Protein AF-A0AAW1L9U8-F1 (afdb_monomer_lite)

Sequence (194 aa):
MKAEEDRKIATLNRSEVCSLGVLDHSDDDSFEPQLTRPASTIGVVRTVKAEKRLKDQMREEGLLTDEDENHLSPAEERALRAEKRAAWRQARLKSLEQDAIQAQMVIKSMTDMVGGSDSNMTGVIEEKTELRPSSADFPKLAVRSQPGNTTVRESEKILGEKVTRKTEEYIDETTGEKRVRTVEYVEKLIEREV

Structure (mmCIF, N/CA/C/O backbone):
data_AF-A0AAW1L9U8-F1
#
_entry.id   AF-A0AAW1L9U8-F1
#
loop_
_atom_site.group_PDB
_atom_site.id
_atom_site.type_symbol
_atom_site.label_atom_id
_atom_site.label_alt_id
_atom_site.label_comp_id
_atom_site.label_asym_id
_atom_site.label_entity_id
_atom_site.label_seq_id
_atom_site.pdbx_PDB_ins_code
_atom_site.Cartn_x
_atom_site.Cartn_y
_atom_site.Cartn_z
_atom_site.occupancy
_atom_site.B_iso_or_equiv
_atom_site.auth_seq_id
_atom_site.auth_comp_id
_atom_site.auth_asym_id
_atom_site.auth_atom_id
_atom_site.pdbx_PDB_model_num
ATOM 1 N N . MET A 1 1 ? 23.093 -1.965 21.390 1.00 49.53 1 MET A N 1
ATOM 2 C CA . MET A 1 1 ? 23.511 -3.312 21.838 1.00 49.53 1 MET A CA 1
ATOM 3 C C . MET A 1 1 ? 22.956 -4.476 21.008 1.00 49.53 1 MET A C 1
ATOM 5 O O . MET A 1 1 ? 23.289 -5.599 21.327 1.00 49.53 1 MET A O 1
ATOM 9 N N . LYS A 1 2 ? 22.189 -4.269 19.920 1.00 56.41 2 LYS A N 1
ATOM 10 C CA . LYS A 1 2 ? 21.654 -5.381 19.098 1.00 56.41 2 LYS A CA 1
ATOM 11 C C . LYS A 1 2 ? 22.357 -5.575 17.740 1.00 56.41 2 LYS A C 1
ATOM 13 O O . LYS A 1 2 ? 21.905 -6.365 16.933 1.00 56.41 2 LYS A O 1
ATOM 18 N N . ALA A 1 3 ? 23.429 -4.823 17.478 1.00 53.12 3 ALA A N 1
ATOM 19 C CA . ALA 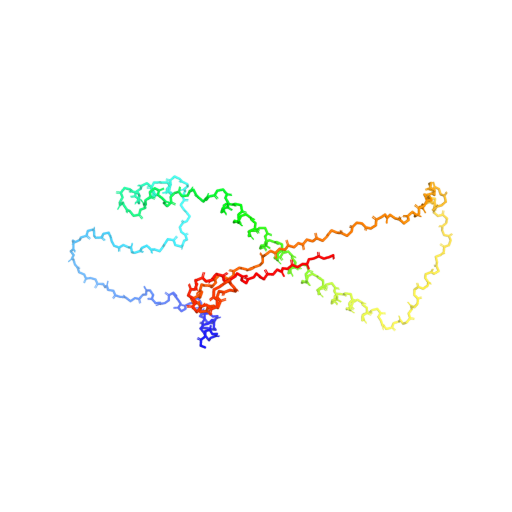A 1 3 ? 24.144 -4.816 16.193 1.00 53.12 3 ALA A CA 1
ATOM 20 C C . ALA A 1 3 ? 25.568 -5.404 16.279 1.00 53.12 3 ALA A C 1
ATOM 22 O O . ALA A 1 3 ? 26.300 -5.391 15.294 1.00 53.12 3 ALA A O 1
ATOM 23 N N . GLU A 1 4 ? 25.983 -5.890 17.453 1.00 46.47 4 GLU A N 1
ATOM 24 C CA . GLU A 1 4 ? 27.339 -6.419 17.667 1.00 46.47 4 GLU A CA 1
ATOM 25 C C . GLU A 1 4 ? 27.393 -7.957 17.653 1.00 46.47 4 GLU A C 1
ATOM 27 O O . GLU A 1 4 ? 28.440 -8.528 17.358 1.00 46.47 4 GLU A O 1
ATOM 32 N N . GLU A 1 5 ? 26.267 -8.644 17.866 1.00 50.22 5 GLU A N 1
ATOM 33 C CA . GLU A 1 5 ? 26.232 -10.115 17.922 1.00 50.22 5 GLU A CA 1
ATOM 34 C C . GLU A 1 5 ? 26.317 -10.783 16.536 1.00 50.22 5 GLU A C 1
ATOM 36 O O . GLU A 1 5 ? 26.890 -11.867 16.412 1.00 50.22 5 GLU A O 1
ATOM 41 N N . ASP A 1 6 ? 25.885 -10.106 15.467 1.00 52.38 6 ASP A N 1
ATOM 42 C CA . ASP A 1 6 ? 25.881 -10.681 14.111 1.00 52.38 6 ASP A CA 1
ATOM 43 C C . ASP A 1 6 ? 27.281 -10.782 13.478 1.00 52.38 6 ASP A C 1
ATOM 45 O O . ASP A 1 6 ? 27.479 -11.500 12.496 1.00 52.38 6 ASP A O 1
ATOM 49 N N . ARG A 1 7 ? 28.295 -10.107 14.040 1.00 56.50 7 ARG A N 1
ATOM 50 C CA . ARG A 1 7 ? 29.671 -10.161 13.508 1.00 56.50 7 ARG A CA 1
ATOM 51 C C . ARG A 1 7 ? 30.436 -11.412 13.942 1.00 56.50 7 ARG A C 1
ATOM 53 O O . ARG A 1 7 ? 31.461 -11.716 13.338 1.00 56.50 7 ARG A O 1
ATOM 60 N N . LYS A 1 8 ? 29.964 -12.148 14.957 1.00 52.72 8 LYS A N 1
ATOM 61 C CA . LYS A 1 8 ? 30.719 -13.274 15.540 1.00 52.72 8 LYS A CA 1
ATOM 62 C C . LYS A 1 8 ? 30.488 -14.615 14.834 1.00 52.72 8 LYS A C 1
ATOM 64 O O . LYS A 1 8 ? 31.279 -15.535 15.010 1.00 52.72 8 LYS A O 1
ATOM 69 N N . ILE A 1 9 ? 29.451 -14.723 14.000 1.00 48.62 9 ILE A N 1
ATOM 70 C CA . ILE A 1 9 ? 29.134 -15.959 13.259 1.00 48.62 9 ILE A CA 1
ATOM 71 C C . ILE A 1 9 ? 29.914 -16.042 11.933 1.00 48.62 9 ILE A C 1
ATOM 73 O O . ILE A 1 9 ? 30.089 -17.118 11.371 1.00 48.62 9 ILE A O 1
ATOM 77 N N . ALA A 1 10 ? 30.432 -14.916 11.435 1.00 52.03 10 ALA A N 1
ATOM 78 C CA . ALA A 1 10 ? 31.045 -14.841 10.110 1.00 52.03 10 ALA A CA 1
ATOM 79 C C . ALA A 1 10 ? 32.476 -15.415 10.022 1.00 52.03 10 ALA A C 1
ATOM 81 O O . ALA A 1 10 ? 33.009 -15.510 8.919 1.00 52.03 10 ALA A O 1
ATOM 82 N N . THR A 1 11 ? 33.115 -15.788 11.139 1.00 57.12 11 THR A N 1
ATOM 83 C CA . THR A 1 11 ? 34.544 -16.167 11.143 1.00 57.12 11 THR A CA 1
ATOM 84 C C . THR A 1 11 ? 34.870 -17.485 11.844 1.00 57.12 11 THR A C 1
ATOM 86 O O . THR A 1 11 ? 36.044 -17.757 12.078 1.00 57.12 11 THR A O 1
ATOM 89 N N . LEU A 1 12 ? 33.881 -18.319 12.180 1.00 49.03 12 LEU A N 1
ATOM 90 C CA . LEU A 1 12 ? 34.172 -19.674 12.655 1.00 49.03 12 LEU A CA 1
ATOM 91 C C . LEU A 1 12 ? 34.479 -20.577 11.458 1.00 49.03 12 LEU A C 1
ATOM 93 O O . LEU A 1 12 ? 33.601 -20.916 10.662 1.00 49.03 12 LEU A O 1
ATOM 97 N N . ASN A 1 13 ? 35.747 -20.969 11.333 1.00 61.34 13 ASN A N 1
ATOM 98 C CA . ASN A 1 13 ? 36.167 -21.955 10.351 1.00 61.34 13 ASN A CA 1
ATOM 99 C C . ASN A 1 13 ? 35.556 -23.317 10.709 1.00 61.34 13 ASN A C 1
ATOM 101 O O . ASN A 1 13 ? 35.614 -23.773 11.850 1.00 61.34 13 ASN A O 1
ATOM 105 N N . ARG A 1 14 ? 34.989 -23.993 9.703 1.00 54.88 14 ARG A N 1
ATOM 106 C CA . ARG A 1 14 ? 34.264 -25.279 9.796 1.00 54.88 14 ARG A CA 1
ATOM 107 C C . ARG A 1 14 ? 35.000 -26.388 10.572 1.00 54.88 14 ARG A C 1
ATOM 109 O O . ARG A 1 14 ? 34.362 -27.324 11.047 1.00 54.88 14 ARG A O 1
ATOM 116 N N . SER A 1 15 ? 36.321 -26.303 10.698 1.00 48.31 15 SER A N 1
ATOM 117 C CA . SER A 1 15 ? 37.139 -27.240 11.472 1.00 48.31 15 SER A CA 1
ATOM 118 C C . SER A 1 15 ? 36.977 -27.087 12.989 1.00 48.31 15 SER A C 1
ATOM 120 O O . SER A 1 15 ? 37.069 -28.083 13.697 1.00 48.31 15 SER A O 1
ATOM 122 N N . GLU A 1 16 ? 36.677 -25.890 13.499 1.00 56.22 16 GLU A N 1
ATOM 123 C CA . GLU A 1 16 ? 36.556 -25.650 14.946 1.00 56.22 16 GLU A CA 1
ATOM 124 C C . GLU A 1 16 ? 35.229 -26.180 15.508 1.00 56.22 16 GLU A C 1
ATOM 126 O O . GLU A 1 16 ? 35.192 -26.731 16.605 1.00 56.22 16 GLU A O 1
ATOM 131 N N . VAL A 1 17 ? 34.148 -26.130 14.719 1.00 55.75 17 VAL A N 1
ATOM 132 C CA . VAL A 1 17 ? 32.837 -26.680 15.116 1.00 55.75 17 VAL A CA 1
ATOM 133 C C . VAL A 1 17 ? 32.793 -28.213 15.126 1.00 55.75 17 VAL A C 1
ATOM 135 O O . VAL A 1 17 ? 31.914 -28.790 15.759 1.00 55.75 17 VAL A O 1
ATOM 138 N N . CYS A 1 18 ? 33.734 -28.886 14.455 1.00 49.44 18 CYS A N 1
ATOM 139 C CA . CYS A 1 18 ? 33.821 -30.351 14.469 1.00 49.44 18 CYS A CA 1
ATOM 140 C C . CYS A 1 18 ? 34.679 -30.890 15.624 1.00 49.44 18 CYS A C 1
ATOM 142 O O . CYS A 1 18 ? 34.463 -32.018 16.059 1.00 49.44 18 CYS A O 1
ATOM 144 N N . SER A 1 19 ? 35.625 -30.104 16.148 1.00 46.66 19 SER A N 1
ATOM 145 C CA . SER A 1 19 ? 36.552 -30.563 17.193 1.00 46.66 19 SER A CA 1
ATOM 146 C C . SER A 1 19 ? 35.983 -30.541 18.616 1.00 46.66 19 SER A C 1
ATOM 148 O O . SER A 1 19 ? 36.615 -31.090 19.511 1.00 46.66 19 SER A O 1
ATOM 150 N N . LEU A 1 20 ? 34.790 -29.977 18.846 1.00 50.25 20 LEU A N 1
ATOM 151 C CA . LEU A 1 20 ? 34.151 -29.967 20.174 1.00 50.25 20 LEU A CA 1
ATOM 152 C C . LEU A 1 20 ? 33.438 -31.294 20.526 1.00 50.25 20 LEU A C 1
ATOM 154 O O . LEU A 1 20 ? 32.944 -31.453 21.636 1.00 50.25 20 LEU A O 1
ATOM 158 N N . GLY A 1 21 ? 33.361 -32.245 19.587 1.00 49.75 21 GLY A N 1
ATOM 159 C CA . GLY A 1 21 ? 32.626 -33.506 19.752 1.00 49.75 21 GLY A CA 1
ATOM 160 C C . GLY A 1 21 ? 33.446 -34.702 20.245 1.00 49.75 21 GLY A C 1
ATOM 161 O O . GLY A 1 21 ? 32.909 -35.804 20.287 1.00 49.75 21 GLY A O 1
ATOM 162 N N . VAL A 1 22 ? 34.730 -34.528 20.574 1.00 51.91 22 VAL A N 1
ATOM 163 C CA . VAL A 1 22 ? 35.612 -35.637 20.977 1.00 51.91 22 VAL A CA 1
ATOM 164 C C . VAL A 1 22 ? 36.220 -35.335 22.342 1.00 51.91 22 VAL A C 1
ATOM 166 O O . VAL A 1 22 ? 37.337 -34.840 22.441 1.00 51.91 22 VAL A O 1
ATOM 169 N N . LEU A 1 23 ? 35.461 -35.626 23.397 1.00 43.47 23 LEU A N 1
ATOM 170 C CA . LEU A 1 23 ? 35.957 -35.728 24.769 1.00 43.47 23 LEU A CA 1
ATOM 171 C C . LEU A 1 23 ? 35.408 -37.023 25.383 1.00 43.47 23 LEU A C 1
ATOM 173 O O . LEU A 1 23 ? 34.268 -37.093 25.824 1.00 43.47 23 LEU A O 1
ATOM 177 N N . ASP A 1 24 ? 36.241 -38.052 25.244 1.00 45.53 24 ASP A N 1
ATOM 178 C CA . ASP A 1 24 ? 36.558 -39.133 26.182 1.00 45.53 24 ASP A CA 1
ATOM 179 C C . ASP A 1 24 ? 35.552 -39.480 27.301 1.00 45.53 24 ASP A C 1
ATOM 181 O O . ASP A 1 24 ? 35.443 -38.784 28.312 1.00 45.53 24 ASP A O 1
ATOM 185 N N . HIS A 1 25 ? 34.913 -40.647 27.168 1.00 39.84 25 HIS A N 1
ATOM 186 C CA . HIS A 1 25 ? 34.662 -41.519 28.316 1.00 39.84 25 HIS A CA 1
ATOM 187 C C . HIS A 1 25 ? 34.643 -42.978 27.852 1.00 39.84 25 HIS A C 1
ATOM 189 O O . HIS A 1 25 ? 33.699 -43.432 27.201 1.00 39.84 25 HIS A O 1
ATOM 195 N N . SER A 1 26 ? 35.740 -43.675 28.131 1.00 41.59 26 SER A N 1
ATOM 196 C CA . SER A 1 26 ? 35.901 -45.114 27.953 1.00 41.59 26 SER A CA 1
ATOM 197 C C . SER A 1 26 ? 35.714 -45.834 29.296 1.00 41.59 26 SER A C 1
ATOM 199 O O . SER A 1 26 ? 36.211 -45.369 30.317 1.00 41.59 26 SER A O 1
ATOM 201 N N . ASP A 1 27 ? 34.996 -46.961 29.215 1.00 39.28 27 ASP A N 1
ATOM 202 C CA . ASP A 1 27 ? 34.939 -48.116 30.128 1.00 39.28 27 ASP A CA 1
ATOM 203 C C . ASP A 1 27 ? 34.210 -47.984 31.487 1.00 39.28 27 ASP A C 1
ATOM 205 O O . ASP A 1 27 ? 34.726 -47.392 32.428 1.00 39.28 27 ASP A O 1
ATOM 209 N N . ASP A 1 28 ? 33.016 -48.595 31.606 1.00 35.25 28 ASP A N 1
ATOM 210 C CA . ASP A 1 28 ? 32.720 -49.760 32.484 1.00 35.25 28 ASP A CA 1
ATOM 211 C C . ASP A 1 28 ? 31.193 -50.052 32.559 1.00 35.25 28 ASP A C 1
ATOM 213 O O . ASP A 1 28 ? 30.354 -49.163 32.418 1.00 35.25 28 ASP A O 1
ATOM 217 N N . ASP A 1 29 ? 30.848 -51.329 32.714 1.00 39.84 29 ASP A N 1
ATOM 218 C CA . ASP A 1 29 ? 29.538 -52.002 32.657 1.00 39.84 29 ASP A CA 1
ATOM 219 C C . ASP A 1 29 ? 28.311 -51.333 33.338 1.00 39.84 29 ASP A C 1
ATOM 221 O O . ASP A 1 29 ? 28.355 -51.015 34.523 1.00 39.84 29 ASP A O 1
ATOM 225 N N . SER A 1 30 ? 27.145 -51.312 32.654 1.00 42.91 30 SER A N 1
ATOM 226 C CA . SER A 1 30 ? 25.808 -51.746 33.166 1.00 42.91 30 SER A CA 1
ATOM 227 C C . SER A 1 30 ? 24.585 -51.000 32.593 1.00 42.91 30 SER A C 1
ATOM 229 O O . SER A 1 30 ? 24.462 -49.788 32.692 1.00 42.91 30 SER A O 1
ATOM 231 N N . PHE A 1 31 ? 23.634 -51.794 32.082 1.00 40.69 31 PHE A N 1
ATOM 232 C CA . PHE A 1 31 ? 22.165 -51.641 32.115 1.00 40.69 31 PHE A CA 1
ATOM 233 C C . PHE A 1 31 ? 21.515 -50.239 32.074 1.00 40.69 31 PHE A C 1
ATOM 235 O O . PHE A 1 31 ? 21.292 -49.651 33.121 1.00 40.69 31 PHE A O 1
ATOM 242 N N . GLU A 1 32 ? 21.007 -49.821 30.903 1.00 35.81 32 GLU A N 1
ATOM 243 C CA . GLU A 1 32 ? 19.654 -49.236 30.717 1.00 35.81 32 GLU A CA 1
ATOM 244 C C . GLU A 1 32 ? 19.447 -48.810 29.247 1.00 35.81 32 GLU A C 1
ATOM 246 O O . GLU A 1 32 ? 20.246 -48.028 28.730 1.00 35.81 32 GLU A O 1
ATOM 251 N N . PRO A 1 33 ? 18.379 -49.221 28.532 1.00 39.56 33 PRO A N 1
ATOM 252 C CA . PRO A 1 33 ? 18.018 -48.569 27.280 1.00 39.56 33 PRO A CA 1
ATOM 253 C C . PRO A 1 33 ? 17.245 -47.280 27.605 1.00 39.56 33 PRO A C 1
ATOM 255 O O . PRO A 1 33 ? 16.037 -47.198 27.391 1.00 39.56 33 PRO A O 1
ATOM 258 N N . GLN A 1 34 ? 17.932 -46.274 28.155 1.00 36.44 34 GLN A N 1
ATOM 259 C CA . GLN A 1 34 ? 17.370 -44.936 28.334 1.00 36.44 34 GLN A CA 1
ATOM 260 C C . GLN A 1 34 ? 17.379 -44.203 26.994 1.00 36.44 34 GLN A C 1
ATOM 262 O O . GLN A 1 34 ? 18.405 -43.794 26.450 1.00 36.44 34 GLN A O 1
ATOM 267 N N . LEU A 1 35 ? 16.176 -44.080 26.447 1.00 42.22 35 LEU A N 1
ATOM 268 C CA . LEU A 1 35 ? 15.840 -43.355 25.238 1.00 42.22 35 LEU A CA 1
ATOM 269 C C . LEU A 1 35 ? 15.951 -41.842 25.502 1.00 42.22 35 LEU A C 1
ATOM 271 O O . LEU A 1 35 ? 14.951 -41.152 25.655 1.00 42.22 35 LEU A O 1
ATOM 275 N N . THR A 1 36 ? 17.166 -41.303 25.566 1.00 48.06 36 THR A N 1
ATOM 276 C CA . THR A 1 36 ? 17.392 -39.857 25.706 1.00 48.06 36 THR A CA 1
ATOM 277 C C . THR A 1 36 ? 18.311 -39.354 24.603 1.00 48.06 36 THR A C 1
ATOM 279 O O . THR A 1 36 ? 19.518 -39.196 24.756 1.00 48.06 36 THR A O 1
ATOM 282 N N . ARG A 1 37 ? 17.719 -39.041 23.446 1.00 41.19 37 ARG A N 1
ATOM 283 C CA . ARG A 1 37 ? 18.354 -38.135 22.484 1.00 41.19 37 ARG A CA 1
ATOM 284 C C . ARG A 1 37 ? 17.473 -36.899 22.315 1.00 41.19 37 ARG A C 1
ATOM 286 O O . ARG A 1 37 ? 16.373 -37.037 21.779 1.00 41.19 37 ARG A O 1
ATOM 293 N N . PRO A 1 38 ? 17.914 -35.706 22.756 1.00 42.84 38 PRO A N 1
ATOM 294 C CA . PRO A 1 38 ? 17.123 -34.498 22.604 1.00 42.84 38 PRO A CA 1
ATOM 295 C C . PRO A 1 38 ? 16.994 -34.149 21.121 1.00 42.84 38 PRO A C 1
ATOM 297 O O . PRO A 1 38 ? 17.952 -34.208 20.344 1.00 42.84 38 PRO A O 1
ATOM 300 N N . ALA A 1 39 ? 15.762 -33.827 20.747 1.00 50.28 39 ALA A N 1
ATOM 301 C CA . ALA A 1 39 ? 15.342 -33.445 19.418 1.00 50.28 39 ALA A CA 1
ATOM 302 C C . ALA A 1 39 ? 16.207 -32.307 18.853 1.00 50.28 39 ALA A C 1
ATOM 304 O O . ALA A 1 39 ? 16.150 -31.170 19.309 1.00 50.28 39 ALA A O 1
ATOM 305 N N . SER A 1 40 ? 16.956 -32.610 17.796 1.00 45.38 40 SER A N 1
ATOM 306 C CA . SER A 1 40 ? 17.350 -31.616 16.802 1.00 45.38 40 SER A CA 1
ATOM 307 C C . SER A 1 40 ? 16.811 -32.091 15.458 1.00 45.38 40 SER A C 1
ATOM 309 O O . SER A 1 40 ? 17.397 -32.918 14.763 1.00 45.38 40 SER A O 1
ATOM 311 N N . THR A 1 41 ? 15.592 -31.651 15.160 1.00 56.12 41 THR A N 1
ATOM 312 C CA . THR A 1 41 ? 14.791 -31.982 13.971 1.00 56.12 41 THR A CA 1
ATOM 313 C C . THR A 1 41 ? 15.149 -31.138 12.748 1.00 56.12 41 THR A C 1
ATOM 315 O O . THR A 1 41 ? 14.519 -31.274 11.701 1.00 56.12 41 THR A O 1
ATOM 318 N N . ILE A 1 42 ? 16.176 -30.296 12.831 1.00 47.69 42 ILE A N 1
ATOM 319 C CA . ILE A 1 42 ? 16.596 -29.430 11.729 1.00 47.69 42 ILE A CA 1
ATOM 320 C C . ILE A 1 42 ? 17.493 -30.251 10.790 1.00 47.69 42 ILE A C 1
ATOM 322 O O . ILE A 1 42 ? 18.709 -30.293 10.949 1.00 47.69 42 ILE A O 1
ATOM 326 N N . GLY A 1 43 ? 16.879 -30.954 9.829 1.00 54.84 43 GLY A N 1
ATOM 327 C CA . GLY A 1 43 ? 17.590 -31.529 8.674 1.00 54.84 43 GLY A CA 1
ATOM 328 C C . GLY A 1 43 ? 17.300 -32.988 8.304 1.00 54.84 43 GLY A C 1
ATOM 329 O O . GLY A 1 43 ? 17.860 -33.471 7.322 1.00 54.84 43 GLY A O 1
ATOM 330 N N . VAL A 1 44 ? 16.433 -33.713 9.021 1.00 67.38 44 VAL A N 1
ATOM 331 C CA . VAL A 1 44 ? 16.078 -35.093 8.632 1.00 67.38 44 VAL A CA 1
ATOM 332 C C . VAL A 1 44 ? 14.954 -35.064 7.596 1.00 67.38 44 VAL A C 1
ATOM 334 O O . VAL A 1 44 ? 13.792 -34.868 7.944 1.00 67.38 44 VAL A O 1
ATOM 337 N N . VAL A 1 45 ? 15.287 -35.304 6.325 1.00 58.75 45 VAL A N 1
ATOM 338 C CA . VAL A 1 45 ? 14.289 -35.528 5.268 1.00 58.75 45 VAL A CA 1
ATOM 339 C C . VAL A 1 45 ? 13.628 -36.885 5.510 1.00 58.75 45 VAL A C 1
ATOM 341 O O . VAL A 1 45 ? 14.184 -37.936 5.191 1.00 58.75 45 VAL A O 1
ATOM 344 N N . ARG A 1 46 ? 12.444 -36.875 6.128 1.00 78.31 46 ARG A N 1
ATOM 345 C CA . ARG A 1 46 ? 11.622 -38.072 6.330 1.00 78.31 46 ARG A CA 1
ATOM 346 C C . ARG A 1 46 ? 10.707 -38.278 5.128 1.00 78.31 46 ARG A C 1
ATOM 348 O O . ARG A 1 46 ? 10.262 -37.329 4.489 1.00 78.31 46 ARG A O 1
ATOM 355 N N . THR A 1 47 ? 10.411 -39.535 4.809 1.00 84.56 47 THR A N 1
ATOM 356 C CA . THR A 1 47 ? 9.372 -39.835 3.815 1.00 84.56 47 THR A CA 1
ATOM 357 C C . THR A 1 47 ? 8.018 -39.333 4.325 1.00 84.56 47 THR A C 1
ATOM 359 O O . THR A 1 47 ? 7.776 -39.335 5.531 1.00 84.56 47 THR A O 1
ATOM 362 N N . VAL A 1 48 ? 7.100 -38.973 3.421 1.00 81.75 48 VAL A N 1
ATOM 363 C CA . VAL A 1 48 ? 5.744 -38.489 3.769 1.00 81.75 48 VAL A CA 1
ATOM 364 C C . VAL A 1 48 ? 5.036 -39.404 4.782 1.00 81.75 48 VAL A C 1
ATOM 366 O O . VAL A 1 48 ? 4.358 -38.946 5.697 1.00 81.75 48 VAL A O 1
ATOM 369 N N . LYS A 1 49 ? 5.230 -40.724 4.670 1.00 88.56 49 LYS A N 1
ATOM 370 C CA . LYS A 1 49 ? 4.648 -41.709 5.595 1.00 88.56 49 LYS A CA 1
ATOM 371 C C . LYS A 1 49 ? 5.357 -41.751 6.952 1.00 88.56 49 LYS A C 1
ATOM 373 O O . LYS A 1 49 ? 4.702 -42.009 7.958 1.00 88.56 49 LYS A O 1
ATOM 378 N N . ALA A 1 50 ? 6.668 -41.517 6.983 1.00 84.56 50 ALA A N 1
ATOM 379 C CA . ALA A 1 50 ? 7.430 -41.417 8.223 1.00 84.56 50 ALA A CA 1
ATOM 380 C C . ALA A 1 50 ? 7.085 -40.133 8.990 1.00 84.56 50 ALA A C 1
ATOM 382 O O . ALA A 1 50 ? 6.943 -40.194 10.206 1.00 84.56 50 ALA A O 1
ATOM 383 N N . GLU A 1 51 ? 6.862 -39.011 8.298 1.00 82.75 51 GLU A N 1
ATOM 384 C CA . GLU A 1 51 ? 6.314 -37.808 8.938 1.00 82.75 51 GLU A CA 1
ATOM 385 C C . GLU A 1 51 ? 4.900 -38.030 9.464 1.00 82.75 51 GLU A C 1
ATOM 387 O O . GLU A 1 51 ? 4.622 -37.668 10.601 1.00 82.75 51 GLU A O 1
ATOM 392 N N . LYS A 1 52 ? 4.024 -38.688 8.689 1.00 81.44 52 LYS A N 1
ATOM 393 C CA . LYS A 1 52 ? 2.663 -38.994 9.150 1.00 81.44 52 LYS A CA 1
ATOM 394 C C . LYS A 1 52 ? 2.665 -39.817 10.442 1.00 81.44 52 LYS A C 1
ATOM 396 O O . LYS A 1 52 ? 1.983 -39.453 11.387 1.00 81.44 52 LYS A O 1
ATOM 401 N N . ARG A 1 53 ? 3.463 -40.890 10.497 1.00 85.69 53 ARG A N 1
ATOM 402 C CA . ARG A 1 53 ? 3.591 -41.738 11.697 1.00 85.69 53 ARG A CA 1
ATOM 403 C C . ARG A 1 53 ? 4.138 -40.973 12.897 1.00 85.69 53 ARG A C 1
ATOM 405 O O . ARG A 1 53 ? 3.627 -41.141 13.993 1.00 85.69 53 ARG A O 1
ATOM 412 N N . LEU A 1 54 ? 5.156 -40.141 12.677 1.00 82.31 54 LEU A N 1
ATOM 413 C CA . LEU A 1 54 ? 5.732 -39.312 13.732 1.00 82.31 54 LEU A CA 1
ATOM 414 C C . LEU A 1 54 ? 4.704 -38.308 14.271 1.00 82.31 54 LEU A C 1
ATOM 416 O O . LEU A 1 54 ? 4.626 -38.098 15.475 1.00 82.31 54 LEU A O 1
ATOM 420 N N . LYS A 1 55 ? 3.893 -37.719 13.387 1.00 77.44 55 LYS A N 1
ATOM 421 C CA . LYS A 1 55 ? 2.835 -36.783 13.773 1.00 77.44 55 LYS A CA 1
ATOM 422 C C . LYS A 1 55 ? 1.708 -37.467 14.544 1.00 77.44 55 LYS A C 1
ATOM 424 O O . LYS A 1 55 ? 1.254 -36.935 15.548 1.00 77.44 55 LYS A O 1
ATOM 429 N N . ASP A 1 56 ? 1.295 -38.653 14.100 1.00 79.94 56 ASP A N 1
ATOM 430 C CA . ASP A 1 56 ? 0.290 -39.456 14.800 1.00 79.94 56 ASP A CA 1
ATOM 431 C C . ASP A 1 56 ? 0.776 -39.852 16.206 1.00 79.94 56 ASP A C 1
ATOM 433 O O . ASP A 1 56 ? 0.012 -39.734 17.159 1.00 79.94 56 ASP A O 1
ATOM 437 N N . GLN A 1 57 ? 2.058 -40.204 16.351 1.00 82.38 57 GLN A N 1
ATOM 438 C CA . GLN A 1 57 ? 2.677 -40.478 17.649 1.00 82.38 57 GLN A CA 1
ATOM 439 C C . GLN A 1 57 ? 2.714 -39.239 18.560 1.00 82.38 57 GLN A C 1
ATOM 441 O O . GLN A 1 57 ? 2.341 -39.332 19.722 1.00 82.38 57 GLN A O 1
ATOM 446 N N . MET A 1 58 ? 3.090 -38.063 18.043 1.00 77.38 58 MET A N 1
ATOM 447 C CA . MET A 1 58 ? 3.054 -36.820 18.833 1.00 77.38 58 MET A CA 1
ATOM 448 C C . MET A 1 58 ? 1.634 -36.439 19.287 1.00 77.38 58 MET A C 1
ATOM 450 O O . MET A 1 58 ? 1.480 -35.856 20.359 1.00 77.38 58 MET A O 1
ATOM 454 N N . ARG A 1 59 ? 0.601 -36.771 18.495 1.00 78.62 59 ARG A N 1
ATOM 455 C CA . ARG A 1 59 ? -0.810 -36.576 18.875 1.00 78.62 59 ARG A CA 1
ATOM 456 C C . ARG A 1 59 ? -1.218 -37.529 20.002 1.00 78.62 59 ARG A C 1
ATOM 458 O O . ARG A 1 59 ? -1.872 -37.110 20.949 1.00 78.62 59 ARG A O 1
ATOM 465 N N . GLU A 1 60 ? -0.811 -38.795 19.921 1.00 78.06 60 GLU A N 1
ATOM 466 C CA . GLU A 1 60 ? -1.076 -39.807 20.955 1.00 78.06 60 GLU A CA 1
ATOM 467 C C . GLU A 1 60 ? -0.349 -39.497 22.276 1.00 78.06 60 GLU A C 1
ATOM 469 O O . GLU A 1 60 ? -0.910 -39.692 23.351 1.00 78.06 60 GLU A O 1
ATOM 474 N N . GLU A 1 61 ? 0.858 -38.928 22.202 1.00 80.62 61 GLU A N 1
ATOM 475 C CA . GLU A 1 61 ? 1.636 -38.456 23.358 1.00 80.62 61 GLU A CA 1
ATOM 476 C C . GLU A 1 61 ? 1.116 -37.125 23.947 1.00 80.62 61 GLU A C 1
ATOM 478 O O . GLU A 1 61 ? 1.661 -36.631 24.933 1.00 80.62 61 GLU A O 1
ATOM 483 N N . GLY A 1 62 ? 0.062 -36.532 23.368 1.00 69.62 62 GLY A N 1
ATOM 484 C CA . GLY A 1 62 ? -0.534 -35.274 23.835 1.00 69.62 62 GLY A CA 1
ATOM 485 C C . GLY A 1 62 ? 0.354 -34.040 23.635 1.00 69.62 62 GLY A C 1
ATOM 486 O O . GLY A 1 62 ? 0.097 -32.996 24.230 1.00 69.62 62 GLY A O 1
ATOM 487 N N . LEU A 1 63 ? 1.399 -34.153 22.808 1.00 71.56 63 LEU A N 1
ATOM 488 C CA . LEU A 1 63 ? 2.333 -33.074 22.465 1.00 71.56 63 LEU A CA 1
ATOM 489 C C . LEU A 1 63 ? 1.836 -32.185 21.311 1.00 71.56 63 LEU A C 1
ATOM 491 O O . LEU A 1 63 ? 2.440 -31.148 21.045 1.00 71.56 63 LEU A O 1
ATOM 495 N N . LEU A 1 64 ? 0.765 -32.594 20.626 1.00 62.75 64 LEU A N 1
ATOM 496 C CA . LEU A 1 64 ? 0.061 -31.836 19.590 1.00 62.75 64 LEU A CA 1
ATOM 497 C C . LEU A 1 64 ? -1.444 -31.940 19.835 1.00 62.75 64 LEU A C 1
ATOM 499 O O . LEU A 1 64 ? -1.963 -33.051 19.980 1.00 62.75 64 LEU A O 1
ATOM 503 N N . THR A 1 65 ? -2.147 -30.810 19.858 1.00 58.09 65 THR A N 1
ATOM 504 C CA . THR A 1 65 ? -3.615 -30.790 19.902 1.00 58.09 65 THR A CA 1
ATOM 505 C C . THR A 1 65 ? -4.178 -30.655 18.488 1.00 58.09 65 THR A C 1
ATOM 507 O O . THR A 1 65 ? -3.523 -30.143 17.583 1.00 58.09 65 THR A O 1
ATOM 510 N N . ASP A 1 66 ? -5.417 -31.105 18.266 1.00 55.66 66 ASP A N 1
ATOM 511 C CA . ASP A 1 66 ? -6.087 -30.960 16.962 1.00 55.66 66 ASP A CA 1
ATOM 512 C C . ASP A 1 66 ? -6.285 -29.480 16.550 1.00 55.66 66 ASP A C 1
ATOM 514 O O . ASP A 1 66 ? -6.547 -29.196 15.383 1.00 55.66 66 ASP A O 1
ATOM 518 N N . GLU A 1 67 ? -6.093 -28.526 17.471 1.00 54.47 67 GLU A N 1
ATOM 519 C CA . GLU A 1 67 ? -6.070 -27.084 17.176 1.00 54.47 67 GLU A CA 1
ATOM 520 C C . GLU A 1 67 ? -4.788 -26.635 16.452 1.00 54.47 67 GLU A C 1
ATOM 522 O O . GLU A 1 67 ? -4.808 -25.646 15.717 1.00 54.47 67 GLU A O 1
ATOM 527 N N . ASP A 1 68 ? -3.694 -27.394 16.579 1.00 53.94 68 ASP A N 1
ATOM 528 C CA . ASP A 1 68 ? -2.439 -27.153 15.860 1.00 53.94 68 ASP A CA 1
ATOM 529 C C . ASP A 1 68 ? -2.515 -27.631 14.392 1.00 53.94 68 ASP A C 1
ATOM 531 O O . ASP A 1 68 ? -1.705 -27.233 13.548 1.00 53.94 68 ASP A O 1
ATOM 535 N N . GLU A 1 69 ? -3.522 -28.448 14.039 1.00 54.28 69 GLU A N 1
ATOM 536 C CA . GLU A 1 69 ? -3.864 -28.817 12.658 1.00 54.28 69 GLU A CA 1
ATOM 537 C C . GLU A 1 69 ? -4.788 -27.783 11.998 1.00 54.28 69 GLU A C 1
ATOM 539 O O . GLU A 1 69 ? -5.839 -28.080 11.441 1.00 54.28 69 GLU A O 1
ATOM 544 N N . ASN A 1 70 ? -4.293 -26.553 11.918 1.00 62.84 70 ASN A N 1
ATOM 545 C CA . ASN A 1 70 ? -4.352 -25.814 10.665 1.00 62.84 70 ASN A CA 1
ATOM 546 C C . ASN A 1 70 ? -5.755 -25.661 10.040 1.00 62.84 70 ASN A C 1
ATOM 548 O O . ASN A 1 70 ? -6.038 -26.139 8.935 1.00 62.84 70 ASN A O 1
ATOM 552 N N . HIS A 1 71 ? -6.581 -24.834 10.663 1.00 56.50 71 HIS A N 1
ATOM 553 C CA . HIS A 1 71 ? -7.488 -23.980 9.908 1.00 56.50 71 HIS A CA 1
ATOM 554 C C . HIS A 1 71 ? -7.025 -22.540 10.083 1.00 56.50 71 HIS A C 1
ATOM 556 O O . HIS A 1 71 ? -7.685 -21.750 10.753 1.00 56.50 71 HIS A O 1
ATOM 562 N N . LEU A 1 72 ? -5.885 -22.190 9.461 1.00 60.22 72 LEU A N 1
ATOM 563 C CA . LEU A 1 72 ? -5.635 -20.787 9.126 1.00 60.22 72 LEU A CA 1
ATOM 564 C C . LEU A 1 72 ? -6.936 -20.278 8.525 1.00 60.22 72 LEU A C 1
ATOM 566 O O . LEU A 1 72 ? -7.442 -20.866 7.560 1.00 60.22 72 LEU A O 1
ATOM 570 N N . SER A 1 73 ? -7.518 -19.255 9.143 1.00 76.31 73 SER A N 1
ATOM 571 C CA . SER A 1 73 ? -8.808 -18.771 8.678 1.00 76.31 73 SER A CA 1
ATOM 572 C C . SER A 1 73 ? -8.692 -18.430 7.183 1.00 76.31 73 SER A C 1
ATOM 574 O O . SER A 1 73 ? -7.611 -18.051 6.715 1.00 76.31 73 SER A O 1
ATOM 576 N N . PRO A 1 74 ? -9.774 -18.502 6.391 1.00 80.44 74 PRO A N 1
ATOM 577 C CA . PRO A 1 74 ? -9.715 -18.117 4.979 1.00 80.44 74 PRO A CA 1
ATOM 578 C C . PRO A 1 74 ? -9.122 -16.712 4.743 1.00 80.44 74 PRO A C 1
ATOM 580 O O . PRO A 1 74 ? -8.589 -16.418 3.670 1.00 80.44 74 PRO A O 1
ATOM 583 N N . ALA 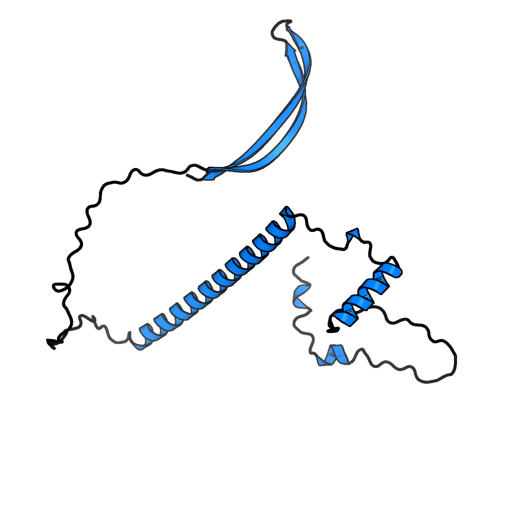A 1 75 ? -9.202 -15.831 5.746 1.00 80.88 75 ALA A N 1
ATOM 584 C CA . ALA A 1 75 ? -8.559 -14.521 5.744 1.00 80.88 75 ALA A CA 1
ATOM 585 C C . ALA A 1 75 ? -7.032 -14.611 5.897 1.00 80.88 75 ALA A C 1
ATOM 587 O O . ALA A 1 75 ? -6.296 -13.940 5.175 1.00 80.88 75 ALA A O 1
ATOM 588 N N . GLU A 1 76 ? -6.557 -15.467 6.788 1.00 83.19 76 GLU A N 1
ATOM 589 C CA . GLU A 1 76 ? -5.146 -15.655 7.106 1.00 83.19 76 GLU A CA 1
ATOM 590 C C . GLU A 1 76 ? -4.399 -16.388 5.987 1.00 83.19 76 GLU A C 1
ATOM 592 O O . GLU A 1 76 ? -3.314 -15.977 5.581 1.00 83.19 76 GLU A O 1
ATOM 597 N N . GLU A 1 77 ? -5.025 -17.384 5.357 1.00 87.44 77 GLU A N 1
ATOM 598 C CA . GLU A 1 77 ? -4.453 -18.048 4.180 1.00 87.44 77 GLU A CA 1
ATOM 599 C C . GLU A 1 77 ? -4.313 -17.075 2.989 1.00 87.44 77 GLU A C 1
ATOM 601 O O . GLU A 1 77 ? -3.347 -17.122 2.211 1.00 87.44 77 GLU A O 1
ATOM 606 N N . ARG A 1 78 ? -5.268 -16.144 2.851 1.00 89.25 78 ARG A N 1
ATOM 607 C CA . ARG A 1 78 ? -5.197 -15.055 1.868 1.00 89.25 78 ARG A CA 1
ATOM 608 C C . ARG A 1 78 ? -4.089 -14.065 2.224 1.00 89.25 78 ARG A C 1
ATOM 610 O O . ARG A 1 78 ? -3.359 -13.661 1.315 1.00 89.25 78 ARG A O 1
ATOM 617 N N . ALA A 1 79 ? -3.948 -13.704 3.499 1.00 92.19 79 ALA A N 1
ATOM 618 C CA . ALA A 1 79 ? -2.895 -12.817 3.987 1.00 92.19 79 ALA A CA 1
ATOM 619 C C . ALA A 1 79 ? -1.504 -13.411 3.722 1.00 92.19 79 ALA A C 1
ATOM 621 O O . ALA A 1 79 ? -0.666 -12.761 3.103 1.00 92.19 79 ALA A O 1
ATOM 622 N N . LEU A 1 80 ? -1.301 -14.689 4.037 1.00 88.62 80 LEU A N 1
ATOM 623 C CA . LEU A 1 80 ? -0.026 -15.384 3.861 1.00 88.62 80 LEU A CA 1
ATOM 624 C C . LEU A 1 80 ? 0.353 -15.518 2.374 1.00 88.62 80 LEU A C 1
ATOM 626 O O . LEU A 1 80 ? 1.500 -15.300 1.976 1.00 88.62 80 LEU A O 1
ATOM 630 N N . ARG A 1 81 ? -0.615 -15.798 1.488 1.00 92.69 81 ARG A N 1
ATOM 631 C CA . ARG A 1 81 ? -0.364 -15.736 0.034 1.00 92.69 81 ARG A CA 1
ATOM 632 C C . ARG A 1 81 ? -0.057 -14.318 -0.441 1.00 92.69 81 ARG A C 1
ATOM 634 O O . ARG A 1 81 ? 0.761 -14.158 -1.348 1.00 92.69 81 ARG A O 1
ATOM 641 N N . ALA A 1 82 ? -0.717 -13.301 0.111 1.00 95.81 82 ALA A N 1
ATOM 642 C CA . ALA A 1 82 ? -0.432 -11.910 -0.224 1.00 95.81 82 ALA A CA 1
ATOM 643 C C . ALA A 1 82 ? 0.993 -11.522 0.195 1.00 95.81 82 ALA A C 1
ATOM 645 O O . ALA A 1 82 ? 1.709 -10.939 -0.619 1.00 95.81 82 ALA A O 1
ATOM 646 N N . GLU A 1 83 ? 1.431 -11.936 1.382 1.00 92.69 83 GLU A N 1
ATOM 647 C CA . GLU A 1 83 ? 2.788 -11.737 1.890 1.00 92.69 83 GLU A CA 1
ATOM 648 C C . GLU A 1 83 ? 3.832 -12.435 1.012 1.00 92.69 83 GLU A C 1
ATOM 650 O O . GLU A 1 83 ? 4.756 -11.786 0.529 1.00 92.69 83 GLU A O 1
ATOM 655 N N . LYS A 1 84 ? 3.644 -13.720 0.681 1.00 98.06 84 LYS A N 1
ATOM 656 C CA . LYS A 1 84 ? 4.541 -14.443 -0.243 1.00 98.06 84 LYS A CA 1
ATOM 657 C C . LYS A 1 84 ? 4.665 -13.740 -1.596 1.00 98.06 84 LYS A C 1
ATOM 659 O O . LYS A 1 84 ? 5.761 -13.617 -2.140 1.00 98.06 84 LYS A O 1
ATOM 664 N N . ARG A 1 85 ? 3.552 -13.237 -2.147 1.00 97.56 85 ARG A N 1
ATOM 665 C CA . ARG A 1 85 ? 3.581 -12.444 -3.388 1.00 97.56 85 ARG A CA 1
ATOM 666 C C . ARG A 1 85 ? 4.291 -11.107 -3.195 1.00 97.56 85 ARG A C 1
ATOM 668 O O . ARG A 1 85 ? 4.989 -10.677 -4.107 1.00 97.56 85 ARG A O 1
ATOM 675 N N . ALA A 1 86 ? 4.107 -10.436 -2.061 1.00 97.19 86 ALA A N 1
ATOM 676 C CA . ALA A 1 86 ? 4.810 -9.197 -1.750 1.00 97.19 86 ALA A CA 1
ATOM 677 C C . ALA A 1 86 ? 6.323 -9.439 -1.667 1.00 97.19 86 ALA A C 1
ATOM 679 O O . ALA A 1 86 ? 7.073 -8.757 -2.359 1.00 97.19 86 ALA A O 1
ATOM 680 N N . ALA A 1 87 ? 6.755 -10.471 -0.941 1.00 97.06 87 ALA A N 1
ATOM 681 C CA . ALA A 1 87 ? 8.150 -10.890 -0.864 1.00 97.06 87 ALA A CA 1
ATOM 682 C C . ALA A 1 87 ? 8.731 -11.204 -2.252 1.00 97.06 87 ALA A C 1
ATOM 684 O O . ALA A 1 87 ? 9.815 -10.731 -2.588 1.00 97.06 87 ALA A O 1
ATOM 685 N N . TRP A 1 88 ? 7.989 -11.916 -3.106 1.00 98.06 88 TRP A N 1
ATOM 686 C CA . TRP A 1 88 ? 8.436 -12.195 -4.473 1.00 98.06 88 TRP A CA 1
ATOM 687 C C . TRP A 1 88 ? 8.567 -10.920 -5.319 1.00 98.06 88 TRP A C 1
ATOM 689 O O . TRP A 1 88 ? 9.570 -10.740 -6.009 1.00 98.06 88 TRP A O 1
ATOM 699 N N . ARG A 1 89 ? 7.602 -9.993 -5.241 1.00 98.44 89 ARG A N 1
ATOM 700 C CA . ARG A 1 89 ? 7.699 -8.694 -5.932 1.00 98.44 89 ARG A CA 1
ATOM 701 C C . ARG A 1 89 ? 8.907 -7.890 -5.457 1.00 98.44 89 ARG A C 1
ATOM 703 O O . ARG A 1 89 ? 9.626 -7.350 -6.289 1.00 98.44 89 ARG A O 1
ATOM 710 N N . GLN A 1 90 ? 9.146 -7.852 -4.149 1.00 98.12 90 GLN A N 1
ATOM 711 C CA . GLN A 1 90 ? 10.293 -7.169 -3.549 1.00 98.12 90 GLN A CA 1
ATOM 712 C C . GLN A 1 90 ? 11.621 -7.781 -4.018 1.00 98.12 90 GLN A C 1
ATOM 714 O O . GLN A 1 90 ? 12.508 -7.058 -4.460 1.00 98.12 90 GLN A O 1
ATOM 719 N N . ALA A 1 91 ? 11.750 -9.110 -3.996 1.00 96.94 91 ALA A N 1
ATOM 720 C CA . ALA A 1 91 ? 12.943 -9.800 -4.487 1.00 96.94 91 ALA A CA 1
ATOM 721 C C . ALA A 1 91 ? 13.178 -9.559 -5.988 1.00 96.94 91 ALA A C 1
ATOM 723 O O . ALA A 1 91 ? 14.305 -9.299 -6.404 1.00 96.94 91 ALA A O 1
ATOM 724 N N . ARG A 1 92 ? 12.112 -9.576 -6.798 1.00 98.31 92 ARG A N 1
ATOM 725 C CA . ARG A 1 92 ? 12.192 -9.273 -8.232 1.00 98.31 92 ARG A CA 1
ATOM 726 C C . ARG A 1 92 ? 12.664 -7.842 -8.485 1.00 98.31 92 ARG A C 1
ATOM 728 O O . ARG A 1 92 ? 13.514 -7.647 -9.343 1.00 98.31 92 ARG A O 1
ATOM 735 N N . LEU A 1 93 ? 12.129 -6.861 -7.755 1.00 97.88 93 LEU A N 1
ATOM 736 C CA . LEU A 1 93 ? 12.558 -5.465 -7.874 1.00 97.88 93 LEU A CA 1
ATOM 737 C C . LEU A 1 93 ? 14.041 -5.301 -7.535 1.00 97.88 93 LEU A C 1
ATOM 739 O O . LEU A 1 93 ? 14.760 -4.673 -8.302 1.00 97.88 93 LEU A O 1
ATOM 743 N N . LYS A 1 94 ? 14.511 -5.938 -6.458 1.00 97.75 94 LYS A N 1
ATOM 744 C CA . LYS A 1 94 ? 15.934 -5.928 -6.087 1.00 97.75 94 LYS A CA 1
ATOM 745 C C . LYS A 1 94 ? 16.830 -6.542 -7.168 1.00 97.75 94 LYS A C 1
ATOM 747 O O . LYS A 1 94 ? 17.884 -5.993 -7.460 1.00 97.75 94 LYS A O 1
ATOM 752 N N . SER A 1 95 ? 16.410 -7.651 -7.785 1.00 98.00 95 SER A N 1
ATOM 753 C CA . SER A 1 95 ? 17.143 -8.254 -8.911 1.00 98.00 95 SER A CA 1
ATOM 754 C C . SER A 1 95 ? 17.195 -7.315 -10.117 1.00 98.00 95 SER A C 1
ATOM 756 O O . SER A 1 95 ? 18.254 -7.141 -10.704 1.00 98.00 95 SER A O 1
ATOM 758 N N . LEU A 1 96 ? 16.074 -6.670 -10.460 1.00 97.94 96 LEU A N 1
ATOM 759 C CA . LEU A 1 96 ? 16.027 -5.710 -11.566 1.00 97.94 96 LEU A CA 1
ATOM 760 C C . LEU A 1 96 ? 16.917 -4.487 -11.312 1.00 97.94 96 LEU A C 1
ATOM 762 O O . LEU A 1 96 ? 17.541 -3.988 -12.242 1.00 97.94 96 LEU A O 1
ATOM 766 N N . GLU A 1 97 ? 16.991 -4.009 -10.070 1.00 97.25 97 GLU A N 1
ATOM 767 C CA . GLU A 1 97 ? 17.892 -2.920 -9.681 1.00 97.25 97 GLU A CA 1
ATOM 768 C C . GLU A 1 97 ? 19.363 -3.318 -9.869 1.00 97.25 97 GLU A C 1
ATOM 770 O O . GLU A 1 97 ? 20.143 -2.556 -10.439 1.00 97.25 97 GLU A O 1
ATOM 775 N N . GLN A 1 98 ? 19.733 -4.539 -9.471 1.00 98.00 98 GLN A N 1
ATOM 776 C CA . GLN A 1 98 ? 21.078 -5.073 -9.700 1.00 98.00 98 GLN A CA 1
ATOM 777 C C . GLN A 1 98 ? 21.399 -5.199 -11.193 1.00 98.00 98 GLN A C 1
ATOM 779 O O . GLN A 1 98 ? 22.472 -4.766 -11.619 1.00 98.00 98 GLN A O 1
ATOM 784 N N . ASP A 1 99 ? 20.471 -5.732 -11.987 1.00 97.75 99 ASP A N 1
ATOM 785 C CA . ASP A 1 99 ? 20.637 -5.869 -13.436 1.00 97.75 99 ASP A CA 1
ATOM 786 C C . ASP A 1 99 ? 20.795 -4.498 -14.108 1.00 97.75 99 ASP A C 1
ATOM 788 O O . ASP A 1 99 ? 21.644 -4.325 -14.982 1.00 97.75 99 ASP A O 1
ATOM 792 N N . ALA A 1 100 ? 20.030 -3.493 -13.669 1.00 97.25 100 ALA A N 1
ATOM 793 C CA . ALA A 1 100 ? 20.137 -2.127 -14.172 1.00 97.25 100 ALA A CA 1
ATOM 794 C C . ALA A 1 100 ? 21.511 -1.510 -13.872 1.00 97.25 100 ALA A C 1
ATOM 796 O O . ALA A 1 100 ? 22.113 -0.897 -14.755 1.00 97.25 100 ALA A O 1
ATOM 797 N N . ILE A 1 101 ? 22.034 -1.703 -12.657 1.00 97.25 101 ILE A N 1
ATOM 798 C CA . ILE A 1 101 ? 23.371 -1.229 -12.273 1.00 97.25 101 ILE A CA 1
ATOM 799 C C . ILE A 1 101 ? 24.446 -1.915 -13.124 1.00 97.25 101 ILE A C 1
ATOM 801 O O . ILE A 1 101 ? 25.317 -1.242 -13.676 1.00 97.25 101 ILE A O 1
ATOM 805 N N . GLN A 1 102 ? 24.373 -3.239 -13.284 1.00 97.25 102 GLN A N 1
ATOM 806 C CA . GLN A 1 102 ? 25.320 -3.972 -14.127 1.00 97.25 102 GLN A CA 1
ATOM 807 C C . GLN A 1 102 ? 25.258 -3.505 -15.586 1.00 97.25 102 GLN A C 1
ATOM 809 O O . GLN A 1 102 ? 26.297 -3.248 -16.193 1.00 97.25 102 GLN A O 1
ATOM 814 N N . ALA A 1 103 ? 24.057 -3.319 -16.138 1.00 96.12 103 ALA A N 1
ATOM 815 C CA . ALA A 1 103 ? 23.879 -2.814 -17.494 1.00 96.12 103 ALA A CA 1
ATOM 816 C C . ALA A 1 103 ? 24.480 -1.411 -17.664 1.00 96.12 103 ALA A C 1
ATOM 818 O O . ALA A 1 103 ? 25.173 -1.163 -18.648 1.00 96.12 103 ALA A O 1
ATOM 819 N N . GLN A 1 104 ? 24.291 -0.511 -16.692 1.00 96.44 104 GLN A N 1
ATOM 820 C CA . GLN A 1 104 ? 24.916 0.815 -16.714 1.00 96.44 104 GLN A CA 1
ATOM 821 C C . GLN A 1 104 ? 26.443 0.732 -16.725 1.00 96.44 104 GLN A C 1
ATOM 823 O O . GLN A 1 104 ? 27.082 1.463 -17.480 1.00 96.44 104 GLN A O 1
ATOM 828 N N . MET A 1 105 ? 27.035 -0.162 -15.930 1.00 96.25 105 MET A N 1
ATOM 829 C CA . MET A 1 105 ? 28.486 -0.366 -15.924 1.00 96.25 105 MET A CA 1
ATOM 830 C C . MET A 1 105 ? 28.999 -0.867 -17.275 1.00 96.25 105 MET A C 1
ATOM 832 O O . MET A 1 105 ? 30.007 -0.362 -17.764 1.00 96.25 105 MET A O 1
ATOM 836 N N . VAL A 1 106 ? 28.300 -1.821 -17.893 1.00 95.38 106 VAL A N 1
ATOM 837 C CA . VAL A 1 106 ? 28.658 -2.345 -19.218 1.00 95.38 106 VAL A CA 1
ATOM 838 C C . VAL A 1 106 ? 28.537 -1.258 -20.279 1.00 95.38 106 VAL A C 1
ATOM 840 O O . VAL A 1 106 ? 29.475 -1.064 -21.043 1.00 95.38 106 VAL A O 1
ATOM 843 N N . ILE A 1 107 ? 27.432 -0.507 -20.295 1.00 91.50 107 ILE A N 1
ATOM 844 C CA . ILE A 1 107 ? 27.237 0.616 -21.223 1.00 91.50 107 ILE A CA 1
ATOM 845 C C . ILE A 1 107 ? 28.348 1.644 -21.037 1.00 91.50 107 ILE A C 1
ATOM 847 O O . ILE A 1 107 ? 28.961 2.051 -22.013 1.00 91.50 107 ILE A O 1
ATOM 851 N N . LYS A 1 108 ? 28.649 2.035 -19.796 1.00 92.38 108 LYS A N 1
ATOM 852 C CA . LYS A 1 108 ? 29.726 2.982 -19.506 1.00 92.38 108 LYS A CA 1
ATOM 853 C C . LYS A 1 108 ? 31.078 2.454 -19.982 1.00 92.38 108 LYS A C 1
ATOM 855 O O . LYS A 1 108 ? 31.798 3.184 -20.641 1.00 92.38 108 LYS A O 1
ATOM 860 N N . SER A 1 109 ? 31.392 1.187 -19.720 1.00 91.12 109 SER A N 1
ATOM 861 C CA . SER A 1 109 ? 32.627 0.561 -20.198 1.00 91.12 109 SER A CA 1
ATOM 862 C C . SER A 1 109 ? 32.698 0.511 -21.726 1.00 91.12 109 SER A C 1
ATOM 864 O O . SER A 1 109 ? 33.750 0.797 -22.288 1.00 91.12 109 SER A O 1
ATOM 866 N N . MET A 1 110 ? 31.595 0.187 -22.406 1.00 87.56 110 MET A N 1
ATOM 867 C CA . MET A 1 110 ? 31.517 0.209 -23.868 1.00 87.56 110 MET A CA 1
ATOM 868 C C . MET A 1 110 ? 31.701 1.627 -24.411 1.00 87.56 110 MET A C 1
ATOM 870 O O . MET A 1 110 ? 32.450 1.812 -25.365 1.00 87.56 110 MET A O 1
ATOM 874 N N . THR A 1 111 ? 31.080 2.622 -23.778 1.00 86.62 111 THR A N 1
ATOM 875 C CA . THR A 1 111 ? 31.232 4.039 -24.120 1.00 86.62 111 THR A CA 1
ATOM 876 C C . THR A 1 111 ? 32.650 4.533 -23.867 1.00 86.62 111 THR A C 1
ATOM 878 O O . THR A 1 111 ? 33.172 5.233 -24.716 1.00 86.62 111 THR A O 1
ATOM 881 N N . ASP A 1 112 ? 33.312 4.149 -22.775 1.00 83.81 112 ASP A N 1
ATOM 882 C CA . ASP A 1 112 ? 34.696 4.553 -22.485 1.00 83.81 112 ASP A CA 1
ATOM 883 C C . ASP A 1 112 ? 35.689 3.905 -23.474 1.00 83.81 112 ASP A C 1
ATOM 885 O O . ASP A 1 112 ? 36.662 4.536 -23.880 1.00 83.81 112 ASP A O 1
ATOM 889 N N . MET A 1 113 ? 35.428 2.668 -23.923 1.00 75.12 113 MET A N 1
ATOM 890 C CA . MET A 1 113 ? 36.229 2.000 -24.963 1.00 75.12 113 MET A CA 1
ATOM 891 C C . MET A 1 113 ? 35.976 2.554 -26.377 1.00 75.12 113 MET A C 1
ATOM 893 O O . MET A 1 113 ? 36.877 2.521 -27.212 1.00 75.12 113 MET A O 1
ATOM 897 N N . VAL A 1 114 ? 34.768 3.055 -26.657 1.00 70.56 114 VAL A N 1
ATOM 898 C CA . VAL A 1 114 ? 34.388 3.690 -27.937 1.00 70.56 114 VAL A CA 1
ATOM 899 C C . VAL A 1 114 ? 34.677 5.203 -27.946 1.00 70.56 114 VAL A C 1
ATOM 901 O O . VAL A 1 114 ? 34.877 5.799 -29.002 1.00 70.56 114 VAL A O 1
ATOM 904 N N . GLY A 1 115 ? 34.767 5.829 -26.774 1.00 55.53 115 GLY A N 1
ATOM 905 C CA . GLY A 1 115 ? 34.765 7.275 -26.533 1.00 55.53 115 GLY A CA 1
ATOM 906 C C . GLY A 1 115 ? 36.119 7.972 -26.630 1.00 55.53 115 GLY A C 1
ATOM 907 O O . GLY A 1 115 ? 36.294 9.047 -26.065 1.00 55.53 115 GLY A O 1
ATOM 908 N N . GLY A 1 116 ? 37.070 7.386 -27.360 1.00 54.53 116 GLY A N 1
ATOM 909 C CA . GLY A 1 116 ? 38.221 8.106 -27.914 1.00 54.53 116 GLY A CA 1
ATOM 910 C C . GLY A 1 116 ? 37.962 8.688 -29.311 1.00 54.53 116 GLY A C 1
ATOM 911 O O . GLY A 1 116 ? 38.843 9.328 -29.876 1.00 54.53 116 GLY A O 1
ATOM 912 N N . SER A 1 117 ? 36.781 8.464 -29.894 1.00 51.31 117 SER A N 1
ATOM 913 C CA . SER A 1 117 ? 36.401 9.041 -31.181 1.00 51.31 117 SER A CA 1
ATOM 914 C C . SER A 1 117 ? 35.062 9.750 -31.044 1.00 51.31 117 SER A C 1
ATOM 916 O O . SER A 1 117 ? 34.008 9.115 -31.030 1.00 51.31 117 SER A O 1
ATOM 918 N N . ASP A 1 118 ? 35.120 11.082 -30.975 1.00 58.81 118 ASP A N 1
ATOM 919 C CA . ASP A 1 118 ? 34.010 11.949 -31.354 1.00 58.81 118 ASP A CA 1
ATOM 920 C C . ASP A 1 118 ? 33.558 11.555 -32.760 1.00 58.81 118 ASP A C 1
ATOM 922 O O . ASP A 1 118 ? 34.107 11.974 -33.777 1.00 58.81 118 ASP A O 1
ATOM 926 N N . SER A 1 119 ? 32.554 10.698 -32.827 1.00 47.81 119 SER A N 1
ATOM 927 C CA . SER A 1 119 ? 31.853 10.395 -34.057 1.00 47.81 119 SER A CA 1
ATOM 928 C C . SER A 1 119 ? 30.378 10.377 -33.723 1.00 47.81 119 SER A C 1
ATOM 930 O O . SER A 1 119 ? 29.765 9.372 -33.379 1.00 47.81 119 SER A O 1
ATOM 932 N N . ASN A 1 120 ? 29.820 11.583 -33.800 1.00 47.12 120 ASN A N 1
ATOM 933 C CA . ASN A 1 120 ? 28.613 11.852 -34.560 1.00 47.12 120 ASN A CA 1
ATOM 934 C C . ASN A 1 120 ? 28.272 10.678 -35.502 1.00 47.12 120 ASN A C 1
ATOM 936 O O . ASN A 1 120 ? 28.663 10.675 -36.667 1.00 47.12 120 ASN A O 1
ATOM 940 N N . MET A 1 121 ? 27.542 9.681 -35.001 1.00 45.12 121 MET A N 1
ATOM 941 C CA . MET A 1 121 ? 26.899 8.653 -35.816 1.00 45.12 121 MET A CA 1
ATOM 942 C C . MET A 1 121 ? 25.676 9.288 -36.493 1.00 45.12 121 MET A C 1
ATOM 944 O O . MET A 1 121 ? 24.536 8.875 -36.305 1.00 45.12 121 MET A O 1
ATOM 948 N N . THR A 1 122 ? 25.923 10.320 -37.304 1.00 40.56 122 THR A N 1
ATOM 949 C CA . THR A 1 122 ? 25.107 10.604 -38.482 1.00 40.56 122 THR A CA 1
ATOM 950 C C . THR A 1 122 ? 25.472 9.528 -39.489 1.00 40.56 122 THR A C 1
ATOM 952 O O . THR A 1 122 ? 26.359 9.683 -40.323 1.00 40.56 122 THR A O 1
ATOM 955 N N . GLY A 1 123 ? 24.823 8.374 -39.337 1.00 42.56 123 GLY A N 1
ATOM 956 C CA . GLY A 1 123 ? 24.907 7.292 -40.301 1.00 42.56 123 GLY A CA 1
ATOM 957 C C . GLY A 1 123 ? 24.458 7.805 -41.664 1.00 42.56 123 GLY A C 1
ATOM 958 O O . GLY A 1 123 ? 23.266 7.988 -41.903 1.00 42.56 123 GLY A O 1
ATOM 959 N N . VAL A 1 124 ? 25.426 8.038 -42.547 1.00 43.28 124 VAL A N 1
ATOM 960 C CA . VAL A 1 124 ? 25.222 8.046 -43.992 1.00 43.28 124 VAL A CA 1
ATOM 961 C C . VAL A 1 124 ? 24.789 6.628 -44.347 1.00 43.28 124 VAL A C 1
ATOM 963 O O . VAL A 1 124 ? 25.603 5.709 -44.384 1.00 43.28 124 VAL A O 1
ATOM 966 N N . ILE A 1 125 ? 23.484 6.430 -44.510 1.00 50.38 125 ILE A N 1
ATOM 967 C CA . ILE A 1 125 ? 22.935 5.180 -45.022 1.00 50.38 125 ILE A CA 1
ATOM 968 C C . ILE A 1 125 ? 23.032 5.273 -46.541 1.00 50.38 125 ILE A C 1
ATOM 970 O O . ILE A 1 125 ? 22.252 5.970 -47.187 1.00 50.38 125 ILE A O 1
ATOM 974 N N . GLU A 1 126 ? 24.050 4.600 -47.074 1.00 47.12 126 GLU A N 1
ATOM 975 C CA . GLU A 1 126 ? 24.168 4.247 -48.483 1.00 47.12 126 GLU A CA 1
ATOM 976 C C . GLU A 1 126 ? 22.859 3.629 -48.981 1.00 47.12 126 GLU A C 1
ATOM 978 O O . GLU A 1 126 ? 22.261 2.755 -48.347 1.00 47.12 126 GLU A O 1
ATOM 983 N N . GLU A 1 127 ? 22.429 4.120 -50.136 1.00 50.38 127 GLU A N 1
ATOM 984 C CA . GLU A 1 127 ? 21.190 3.804 -50.829 1.00 50.38 127 GLU A CA 1
ATOM 985 C C . GLU A 1 127 ? 21.226 2.368 -51.377 1.00 50.38 127 GLU A C 1
ATOM 987 O O . GLU A 1 127 ? 21.334 2.116 -52.573 1.00 50.38 127 GLU A O 1
ATOM 992 N N . LYS A 1 128 ? 21.142 1.381 -50.488 1.00 49.59 128 LYS A N 1
ATOM 993 C CA . LYS A 1 128 ? 20.760 0.028 -50.867 1.00 49.59 128 LYS A CA 1
ATOM 994 C C . LYS A 1 128 ? 19.242 -0.014 -50.815 1.00 49.59 128 LYS A C 1
ATOM 996 O O . LYS A 1 128 ? 18.649 -0.072 -49.739 1.00 49.59 128 LYS A O 1
ATOM 1001 N N . THR A 1 129 ? 18.620 0.065 -51.987 1.00 54.25 129 THR A N 1
ATOM 1002 C CA . THR A 1 129 ? 17.182 -0.123 -52.207 1.00 54.25 129 THR A CA 1
ATOM 1003 C C . THR A 1 129 ? 16.787 -1.560 -51.862 1.00 54.25 129 THR A C 1
ATOM 1005 O O . THR A 1 129 ? 16.503 -2.400 -52.711 1.00 54.25 129 THR A O 1
ATOM 1008 N N . GLU A 1 130 ? 16.817 -1.885 -50.573 1.00 55.25 130 GLU A N 1
ATOM 1009 C CA . GLU A 1 130 ? 16.252 -3.120 -50.071 1.00 55.25 130 GLU A CA 1
ATOM 1010 C C . GLU A 1 130 ? 14.737 -3.033 -50.237 1.00 55.25 130 GLU A C 1
ATOM 1012 O O . GLU A 1 130 ? 14.110 -2.055 -49.830 1.00 55.25 130 GLU A O 1
ATOM 1017 N N . LEU A 1 131 ? 14.179 -4.074 -50.861 1.00 59.53 131 LEU A N 1
ATOM 1018 C CA . LEU A 1 131 ? 12.761 -4.373 -51.098 1.00 59.53 131 LEU A CA 1
ATOM 1019 C C . LEU A 1 131 ? 11.987 -4.560 -49.779 1.00 59.53 131 LEU A C 1
ATOM 1021 O O . LEU A 1 131 ? 11.257 -5.532 -49.585 1.00 59.53 131 LEU A O 1
ATOM 1025 N N . ARG A 1 132 ? 12.215 -3.674 -48.817 1.00 63.09 132 ARG A N 1
ATOM 1026 C CA . ARG A 1 132 ? 11.608 -3.678 -47.502 1.00 63.09 132 ARG A CA 1
ATOM 1027 C C . ARG A 1 132 ? 10.439 -2.702 -47.568 1.00 63.09 132 ARG A C 1
ATOM 1029 O O . ARG A 1 132 ? 10.661 -1.561 -47.979 1.00 63.09 132 ARG A O 1
ATOM 1036 N N . PRO A 1 133 ? 9.215 -3.120 -47.198 1.00 72.56 133 PRO A N 1
ATOM 1037 C CA . PRO A 1 133 ? 8.066 -2.231 -47.249 1.00 72.56 133 PRO A CA 1
ATOM 1038 C C . PRO A 1 133 ? 8.383 -0.988 -46.421 1.00 72.56 133 PRO A C 1
ATOM 1040 O O . PRO A 1 133 ? 8.667 -1.059 -45.221 1.00 72.56 133 PRO A O 1
ATOM 1043 N N . SER A 1 134 ? 8.421 0.143 -47.118 1.00 72.81 134 SER A N 1
ATOM 1044 C CA . SER A 1 134 ? 8.625 1.460 -46.531 1.00 72.81 134 SER A CA 1
ATOM 1045 C C . SER A 1 134 ? 7.427 1.793 -45.642 1.00 72.81 134 SER A C 1
ATOM 1047 O O . SER A 1 134 ? 6.346 1.228 -45.792 1.00 72.81 134 SER A O 1
ATOM 1049 N N . SER A 1 135 ? 7.564 2.762 -44.741 1.00 69.06 135 SER A N 1
ATOM 1050 C CA . SER A 1 135 ? 6.437 3.290 -43.959 1.00 69.06 135 SER A CA 1
ATOM 1051 C C . SER A 1 135 ? 5.271 3.813 -44.824 1.00 69.06 135 SER A C 1
ATOM 1053 O O . SER A 1 135 ? 4.191 4.077 -44.297 1.00 69.06 135 SER A O 1
ATOM 1055 N N . ALA A 1 136 ? 5.467 3.946 -46.143 1.00 73.06 136 ALA A N 1
ATOM 1056 C CA . ALA A 1 136 ? 4.429 4.222 -47.134 1.00 73.06 136 ALA A CA 1
ATOM 1057 C C . ALA A 1 136 ? 3.554 3.007 -47.523 1.00 73.06 136 ALA A C 1
ATOM 1059 O O . ALA A 1 136 ? 2.435 3.225 -47.977 1.00 73.06 136 ALA A O 1
ATOM 1060 N N . ASP A 1 137 ? 4.028 1.770 -47.327 1.00 83.06 137 ASP A N 1
ATOM 1061 C CA . ASP A 1 137 ? 3.311 0.520 -47.658 1.00 83.06 137 ASP A CA 1
ATOM 1062 C C . ASP A 1 137 ? 2.347 0.061 -46.555 1.00 83.06 137 ASP A C 1
ATOM 1064 O O . ASP A 1 137 ? 1.536 -0.845 -46.748 1.00 83.06 137 ASP A O 1
ATOM 1068 N N . PHE A 1 138 ? 2.422 0.682 -45.378 1.00 78.88 138 PHE A N 1
ATOM 1069 C CA . PHE A 1 138 ? 1.539 0.368 -44.265 1.00 78.88 138 PHE A CA 1
ATOM 1070 C C . PHE A 1 138 ? 0.378 1.364 -44.206 1.00 78.88 138 PHE A C 1
ATOM 1072 O O . PHE A 1 138 ? 0.577 2.567 -44.407 1.00 78.88 138 PHE A O 1
ATOM 1079 N N . PRO A 1 139 ? -0.847 0.901 -43.897 1.00 83.25 139 PRO A N 1
ATOM 1080 C CA . PRO A 1 139 ? -1.989 1.785 -43.733 1.00 83.25 139 PRO A CA 1
ATOM 1081 C C . PRO A 1 139 ? -1.688 2.834 -42.656 1.00 83.25 139 PRO A C 1
ATOM 1083 O O . PRO A 1 139 ? -1.398 2.512 -41.502 1.00 83.25 139 PRO A O 1
ATOM 1086 N N . LYS A 1 140 ? -1.754 4.110 -43.044 1.00 77.69 140 LYS A N 1
ATOM 1087 C CA . LYS A 1 140 ? -1.503 5.236 -42.142 1.00 77.69 140 LYS A CA 1
ATOM 1088 C C . LYS A 1 140 ? -2.681 5.389 -41.182 1.00 77.69 140 LYS A C 1
ATOM 1090 O O . LYS A 1 140 ? -3.747 5.870 -41.559 1.00 77.69 140 LYS A O 1
ATOM 1095 N N . LEU A 1 141 ? -2.481 4.979 -39.933 1.00 77.81 141 LEU A N 1
ATOM 1096 C CA . LEU A 1 141 ? -3.422 5.221 -38.843 1.00 77.81 141 LEU A CA 1
ATOM 1097 C C . LEU A 1 141 ? -3.412 6.710 -38.482 1.00 77.81 141 LEU A C 1
ATOM 1099 O O . LEU A 1 141 ? -2.427 7.232 -37.964 1.00 77.81 141 LEU A O 1
ATOM 1103 N N . ALA A 1 142 ? -4.518 7.400 -38.749 1.00 79.25 142 ALA A N 1
ATOM 1104 C CA . ALA A 1 142 ? -4.734 8.755 -38.262 1.00 79.25 142 ALA A CA 1
ATOM 1105 C C . ALA A 1 142 ? -5.274 8.694 -36.826 1.00 79.25 142 ALA A C 1
ATOM 1107 O O . ALA A 1 142 ? -6.421 8.308 -36.596 1.00 79.25 142 ALA A O 1
ATOM 1108 N N . VAL A 1 143 ? -4.448 9.070 -35.848 1.00 78.81 143 VAL A N 1
ATOM 1109 C CA . VAL A 1 143 ? -4.863 9.164 -34.443 1.00 78.81 143 VAL A CA 1
ATOM 1110 C C . VAL A 1 143 ? -5.595 10.489 -34.241 1.00 78.81 143 VAL A C 1
ATOM 1112 O O . VAL A 1 143 ? -4.989 11.557 -34.244 1.00 78.81 143 VAL A O 1
ATOM 1115 N N . ARG A 1 144 ? -6.917 10.429 -34.069 1.00 77.06 144 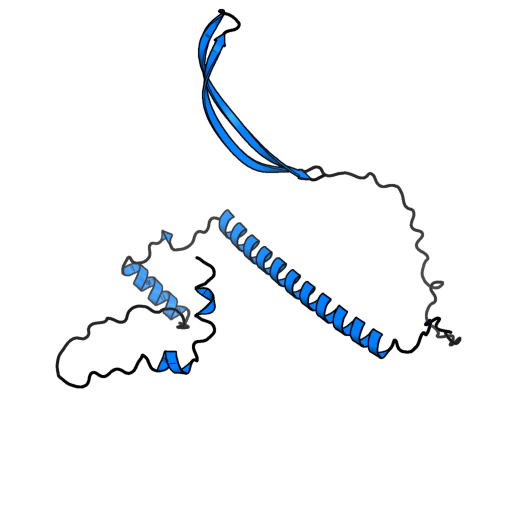ARG A N 1
ATOM 1116 C CA . ARG A 1 144 ? -7.718 11.564 -33.596 1.00 77.06 144 ARG A CA 1
ATOM 1117 C C . ARG A 1 144 ? -7.713 11.549 -32.070 1.00 77.06 144 ARG A C 1
ATOM 1119 O O . ARG A 1 144 ? -8.366 10.700 -31.470 1.00 77.06 144 ARG A O 1
ATOM 1126 N N . SER A 1 145 ? -6.995 12.477 -31.442 1.00 76.19 145 SER A N 1
ATOM 1127 C CA . SER A 1 145 ? -7.125 12.711 -30.005 1.00 76.19 145 SER A CA 1
ATOM 1128 C C . SER A 1 145 ? -8.401 13.514 -29.741 1.00 76.19 145 SER A C 1
ATOM 1130 O O . SER A 1 145 ? -8.588 14.619 -30.242 1.00 76.19 145 SER A O 1
ATOM 1132 N N . GLN A 1 146 ? -9.312 12.929 -28.972 1.00 79.25 146 GLN A N 1
ATOM 1133 C CA . GLN A 1 146 ? -10.368 13.663 -28.281 1.00 79.25 146 GLN A CA 1
ATOM 1134 C C . GLN A 1 146 ? -9.894 13.811 -26.829 1.00 79.25 146 GLN A C 1
ATOM 1136 O O . GLN A 1 146 ? -9.389 12.821 -26.289 1.00 79.25 146 GLN A O 1
ATOM 1141 N N . PRO A 1 147 ? -9.999 14.991 -26.190 1.00 73.75 147 PRO A N 1
ATOM 1142 C CA . PRO A 1 147 ? -9.727 15.113 -24.764 1.00 73.75 147 PRO A CA 1
ATOM 1143 C C . PRO A 1 147 ? -10.743 14.242 -24.017 1.00 73.75 147 PRO A C 1
ATOM 1145 O O . PRO A 1 147 ? -11.913 14.591 -23.879 1.00 73.75 147 PRO A O 1
ATOM 1148 N N . GLY A 1 148 ? -10.308 13.044 -23.630 1.00 69.88 148 GLY A N 1
ATOM 1149 C CA . GLY A 1 148 ? -11.107 12.122 -22.840 1.00 69.88 148 GLY A CA 1
ATOM 1150 C C . GLY A 1 148 ? -11.390 12.735 -21.476 1.00 69.88 148 GLY A C 1
ATOM 1151 O O . GLY A 1 148 ? -10.532 13.404 -20.902 1.00 69.88 148 GLY A O 1
ATOM 1152 N N . ASN A 1 149 ? -12.597 12.511 -20.963 1.00 72.88 149 ASN A N 1
ATOM 1153 C CA . ASN A 1 149 ? -12.984 12.992 -19.645 1.00 72.88 149 ASN A CA 1
ATOM 1154 C C . ASN A 1 149 ? -12.069 12.337 -18.593 1.00 72.88 149 ASN A C 1
ATOM 1156 O O . ASN A 1 149 ? -12.084 11.115 -18.435 1.00 72.88 149 ASN A O 1
ATOM 1160 N N . THR A 1 150 ? -11.232 13.124 -17.915 1.00 68.88 150 THR A N 1
ATOM 1161 C CA . THR A 1 150 ? -10.322 12.621 -16.881 1.00 68.88 150 THR A CA 1
ATOM 1162 C C . THR A 1 150 ? -11.129 12.327 -15.625 1.00 68.88 150 THR A C 1
ATOM 1164 O O . THR A 1 150 ? -11.443 13.231 -14.854 1.00 68.88 150 THR A O 1
ATOM 1167 N N . THR A 1 151 ? -11.512 11.069 -15.414 1.00 73.50 151 THR A N 1
ATOM 1168 C CA . THR A 1 151 ? -12.128 10.658 -14.149 1.00 73.50 151 THR A CA 1
ATOM 1169 C C . THR A 1 151 ? -11.027 10.425 -13.123 1.00 73.50 151 THR A C 1
ATOM 1171 O O . THR A 1 151 ? -10.339 9.404 -13.174 1.00 73.50 151 THR A O 1
ATOM 1174 N N . VAL A 1 152 ? -10.859 11.381 -12.216 1.00 76.19 152 VAL A N 1
ATOM 1175 C CA . VAL A 1 152 ? -10.002 11.249 -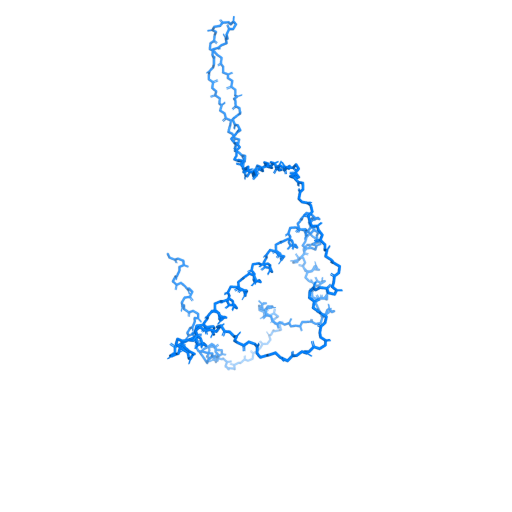11.035 1.00 76.19 152 VAL A CA 1
ATOM 1176 C C . VAL A 1 152 ? -10.722 10.328 -10.051 1.00 76.19 152 VAL A C 1
ATOM 1178 O O . VAL A 1 152 ? -11.893 10.549 -9.736 1.00 76.19 152 VAL A O 1
ATOM 1181 N N . ARG A 1 153 ? -10.070 9.237 -9.639 1.00 80.44 153 ARG A N 1
ATOM 1182 C CA . ARG A 1 153 ? -10.627 8.309 -8.649 1.00 80.44 153 ARG A CA 1
ATOM 1183 C C . ARG A 1 153 ? -10.027 8.645 -7.300 1.00 80.44 153 ARG A C 1
ATOM 1185 O O . ARG A 1 153 ? -8.967 8.141 -6.960 1.00 80.44 153 ARG A O 1
ATOM 1192 N N . GLU A 1 154 ? -10.748 9.453 -6.540 1.00 87.88 154 GLU A N 1
ATOM 1193 C CA . GLU A 1 154 ? -10.381 9.723 -5.158 1.00 87.88 154 GLU A CA 1
ATOM 1194 C C . GLU A 1 154 ? -10.644 8.476 -4.303 1.00 87.88 154 GLU A C 1
ATOM 1196 O O . GLU A 1 154 ? -11.739 7.902 -4.348 1.00 87.88 154 GLU A O 1
ATOM 1201 N N . SER A 1 155 ? -9.645 8.039 -3.536 1.00 88.31 155 SER A N 1
ATOM 1202 C CA . SER A 1 155 ? -9.808 6.953 -2.568 1.00 88.31 155 SER A CA 1
ATOM 1203 C C . SER A 1 155 ? -9.304 7.363 -1.188 1.00 88.31 155 SER A C 1
ATOM 1205 O O . SER A 1 155 ? -8.253 7.987 -1.054 1.00 88.31 155 SER A O 1
ATOM 1207 N N . GLU A 1 156 ? -10.080 7.035 -0.155 1.00 93.19 156 GLU A N 1
ATOM 1208 C CA . GLU A 1 156 ? -9.732 7.269 1.245 1.00 93.19 156 GLU A CA 1
ATOM 1209 C C . GLU A 1 156 ? -9.549 5.929 1.958 1.00 93.19 156 GLU A C 1
ATOM 1211 O O . GLU A 1 156 ? -10.370 5.015 1.832 1.00 93.19 156 GLU A O 1
ATOM 1216 N N . LYS A 1 157 ? -8.477 5.810 2.739 1.00 93.19 157 LYS A N 1
ATOM 1217 C CA . LYS A 1 157 ? -8.143 4.616 3.512 1.00 93.19 157 LYS A CA 1
ATOM 1218 C C . LYS A 1 157 ? -7.874 4.994 4.961 1.00 93.19 157 LYS A C 1
ATOM 1220 O O . LYS A 1 157 ? -6.981 5.783 5.253 1.00 93.19 157 LYS A O 1
ATOM 1225 N N . ILE A 1 158 ? -8.617 4.395 5.887 1.00 93.75 158 ILE A N 1
ATOM 1226 C CA . ILE A 1 158 ? -8.372 4.565 7.323 1.00 93.75 158 ILE A CA 1
ATOM 1227 C C . ILE A 1 158 ? -7.125 3.752 7.693 1.00 93.75 158 ILE A C 1
ATOM 1229 O O . ILE A 1 158 ? -7.108 2.529 7.569 1.00 93.75 158 ILE A O 1
ATOM 1233 N N . LEU A 1 159 ? -6.073 4.439 8.126 1.00 92.69 159 LEU A N 1
ATOM 1234 C CA . LEU A 1 159 ? -4.805 3.861 8.571 1.00 92.69 159 LEU A CA 1
ATOM 1235 C C . LEU A 1 159 ? -4.768 3.609 10.081 1.00 92.69 159 LEU A C 1
ATOM 1237 O O . LEU A 1 159 ? -4.030 2.739 10.537 1.00 92.69 159 LEU A O 1
ATOM 1241 N N . GLY A 1 160 ? -5.550 4.354 10.860 1.00 92.38 160 GLY A N 1
ATOM 1242 C CA . GLY A 1 160 ? -5.622 4.168 12.304 1.00 92.38 160 GLY A CA 1
ATOM 1243 C C . GLY A 1 160 ? -6.850 4.826 12.910 1.00 92.38 160 GLY A C 1
ATOM 1244 O O . GLY A 1 160 ? -7.308 5.857 12.428 1.00 92.38 160 GLY A O 1
ATOM 1245 N N . GLU A 1 161 ? -7.369 4.228 13.976 1.00 95.81 161 GLU A N 1
ATOM 1246 C CA . GLU A 1 161 ? -8.460 4.769 14.780 1.00 95.81 161 GLU A CA 1
ATOM 1247 C C . GLU A 1 161 ? -8.069 4.662 16.254 1.00 95.81 161 GLU A C 1
ATOM 1249 O O . GLU A 1 161 ? -7.740 3.580 16.742 1.00 95.81 161 GLU A O 1
ATOM 1254 N N . LYS A 1 162 ? -8.069 5.788 16.965 1.00 96.50 162 LYS A N 1
ATOM 1255 C CA . LYS A 1 162 ? -7.772 5.851 18.393 1.00 96.50 162 LYS A CA 1
ATOM 1256 C C . LYS A 1 162 ? -8.982 6.394 19.134 1.00 96.50 162 LYS A C 1
ATOM 1258 O O . LYS A 1 162 ? -9.362 7.548 18.966 1.00 96.50 162 LYS A O 1
ATOM 1263 N N . VAL A 1 163 ? -9.553 5.550 19.986 1.00 97.19 163 VAL A N 1
ATOM 1264 C CA . VAL A 1 163 ? -10.727 5.865 20.800 1.00 97.19 163 VAL A CA 1
ATOM 1265 C C . VAL A 1 163 ? -10.278 6.242 22.210 1.00 97.19 163 VAL A C 1
ATOM 1267 O O . VAL A 1 163 ? -9.574 5.477 22.869 1.00 97.19 163 VAL A O 1
ATOM 1270 N N . THR A 1 164 ? -10.680 7.415 22.698 1.00 96.69 164 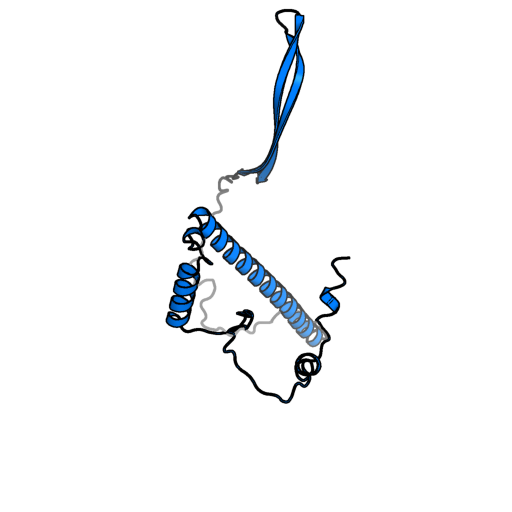THR A N 1
ATOM 1271 C CA . THR A 1 164 ? -10.415 7.854 24.074 1.00 96.69 164 THR A CA 1
ATOM 1272 C C . THR A 1 164 ? -11.706 8.278 24.757 1.00 96.69 164 THR A C 1
ATOM 1274 O O . THR A 1 164 ? -12.441 9.116 24.250 1.00 96.69 164 THR A O 1
ATOM 1277 N N . ARG A 1 165 ? -11.994 7.707 25.929 1.00 97.06 165 ARG A N 1
ATOM 1278 C CA . ARG A 1 165 ? -13.145 8.101 26.748 1.00 97.06 165 ARG A CA 1
ATOM 1279 C C . ARG A 1 165 ? -12.692 9.068 27.829 1.00 97.06 165 ARG A C 1
ATOM 1281 O O . ARG A 1 165 ? -11.738 8.773 28.546 1.00 97.06 165 ARG A O 1
ATOM 1288 N N . LYS A 1 166 ? -13.369 10.206 27.958 1.00 94.94 166 LYS A N 1
ATOM 1289 C CA . LYS A 1 166 ? -13.141 11.171 29.038 1.00 94.94 166 LYS A CA 1
ATOM 1290 C C . LYS A 1 166 ? -14.455 11.531 29.702 1.00 94.94 166 LYS A C 1
ATOM 1292 O O . LYS A 1 166 ? -15.465 11.719 29.034 1.00 94.94 166 LYS A O 1
ATOM 1297 N N . THR A 1 167 ? -14.419 11.646 31.019 1.00 96.88 167 THR A N 1
ATOM 1298 C CA . THR A 1 167 ? -15.526 12.187 31.799 1.00 96.88 167 THR A CA 1
ATOM 1299 C C . THR A 1 167 ? -15.256 13.668 32.013 1.00 96.88 167 THR A C 1
ATOM 1301 O O . THR A 1 167 ? -14.246 14.022 32.618 1.00 96.88 167 THR A O 1
ATOM 1304 N N . GLU A 1 168 ? -16.116 14.521 31.468 1.00 93.31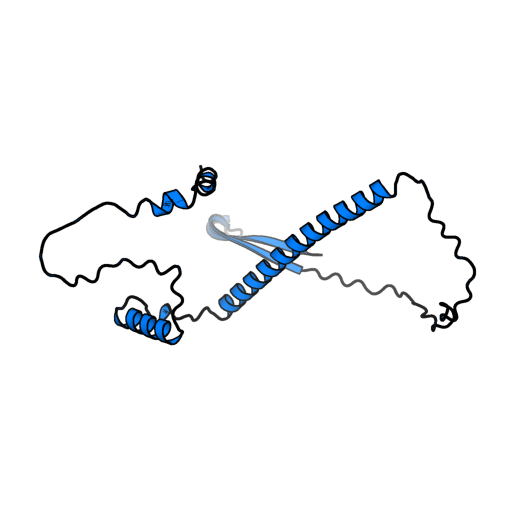 168 GLU A N 1
ATOM 1305 C CA . GLU A 1 168 ? -15.986 15.975 31.521 1.00 93.31 168 GLU A CA 1
ATOM 1306 C C . GLU A 1 168 ? -17.243 16.621 32.106 1.00 93.31 168 GLU A C 1
ATOM 1308 O O . GLU A 1 168 ? -18.361 16.112 31.970 1.00 93.31 168 GLU A O 1
ATOM 1313 N N . GLU A 1 169 ? -17.046 17.754 32.774 1.00 94.50 169 GLU A N 1
ATOM 1314 C CA . GLU A 1 169 ? -18.136 18.611 33.226 1.00 94.50 169 GLU A CA 1
ATOM 1315 C C . GLU A 1 169 ? -18.571 19.527 32.077 1.00 94.50 169 GLU A C 1
ATOM 1317 O O . GLU A 1 169 ? -17.738 20.154 31.424 1.00 94.50 169 GLU A O 1
ATOM 1322 N N . TYR A 1 170 ? -19.877 19.621 31.839 1.00 93.19 170 TYR A N 1
ATOM 1323 C CA . TYR A 1 170 ? -20.485 20.536 30.878 1.00 93.19 170 TYR A CA 1
ATOM 1324 C C . TYR A 1 170 ? -21.602 21.333 31.552 1.00 93.19 170 TYR A C 1
ATOM 1326 O O . TYR A 1 170 ? -22.191 20.893 32.539 1.00 93.19 170 TYR A O 1
ATOM 1334 N N . ILE A 1 171 ? -21.883 22.521 31.028 1.00 94.88 171 ILE A N 1
ATOM 1335 C CA . ILE A 1 171 ? -23.028 23.325 31.457 1.00 94.88 171 ILE A CA 1
ATOM 1336 C C . ILE A 1 171 ? -24.188 22.955 30.540 1.00 94.88 171 ILE A C 1
ATOM 1338 O O . ILE A 1 171 ? -24.055 23.032 29.319 1.00 94.88 171 ILE A O 1
ATOM 1342 N N . ASP A 1 172 ? -25.299 22.517 31.117 1.00 90.44 172 ASP A N 1
ATOM 1343 C CA . ASP A 1 172 ? -26.512 22.223 30.359 1.00 90.44 172 ASP A CA 1
ATOM 1344 C C . ASP A 1 172 ? -27.148 23.543 29.892 1.00 90.44 172 ASP A C 1
ATOM 1346 O O . ASP A 1 172 ? -27.520 24.380 30.711 1.00 90.44 172 ASP A O 1
ATOM 1350 N N . GLU A 1 173 ? -27.252 23.760 28.578 1.00 89.38 173 GLU A N 1
ATOM 1351 C CA . GLU A 1 173 ? -27.722 25.025 27.988 1.00 89.38 173 GLU A CA 1
ATOM 1352 C C . GLU A 1 173 ? -29.177 25.354 28.355 1.00 89.38 173 GLU A C 1
ATOM 1354 O O . GLU A 1 173 ? -29.585 26.513 28.308 1.00 89.38 173 GLU A O 1
ATOM 1359 N N . THR A 1 174 ? -29.960 24.344 28.741 1.00 88.00 174 THR A N 1
ATOM 1360 C CA . THR A 1 174 ? -31.375 24.515 29.093 1.00 88.00 174 THR A CA 1
ATOM 1361 C C . THR A 1 174 ? -31.601 24.867 30.561 1.00 88.00 174 THR A C 1
ATOM 1363 O O . THR A 1 174 ? -32.573 25.548 30.883 1.00 88.00 174 THR A O 1
ATOM 1366 N N . THR A 1 175 ? -30.712 24.428 31.455 1.00 87.38 175 THR A N 1
ATOM 1367 C CA . THR A 1 175 ? -30.864 24.577 32.915 1.00 87.38 175 THR A CA 1
ATOM 1368 C C . THR A 1 175 ? -29.758 25.406 33.570 1.00 87.38 175 THR A C 1
ATOM 1370 O O . THR A 1 175 ? -29.929 25.862 34.696 1.00 87.38 175 THR A O 1
ATOM 1373 N N . GLY A 1 176 ? -28.639 25.649 32.884 1.00 90.38 176 GLY A N 1
ATOM 1374 C CA . GLY A 1 176 ? -27.486 26.394 33.401 1.00 90.38 176 GLY A CA 1
ATOM 1375 C C . GLY A 1 176 ? -26.687 25.656 34.483 1.00 90.38 176 GLY A C 1
ATOM 1376 O O . GLY A 1 176 ? -25.741 26.215 35.038 1.00 90.38 176 GLY A O 1
ATOM 1377 N N . GLU A 1 177 ? -27.045 24.409 34.795 1.00 92.00 177 GLU A N 1
ATOM 1378 C CA . GLU A 1 177 ? -26.402 23.609 35.835 1.00 92.00 177 GLU A CA 1
ATOM 1379 C C . GLU A 1 177 ? -25.170 22.869 35.297 1.00 92.00 177 GLU A C 1
ATOM 1381 O O . GLU A 1 177 ? -25.139 22.406 34.153 1.00 92.00 177 GLU A O 1
ATOM 1386 N N . LYS A 1 178 ? -24.141 22.725 36.144 1.00 95.19 178 LYS A N 1
ATOM 1387 C CA . LYS A 1 178 ? -22.969 21.896 35.835 1.00 95.19 178 LYS A CA 1
ATOM 1388 C C . LYS A 1 178 ? -23.344 20.425 35.953 1.00 95.19 178 LYS A C 1
ATOM 1390 O O . LYS A 1 178 ? -23.701 19.952 37.030 1.00 95.19 178 LYS A O 1
ATOM 1395 N N . ARG A 1 179 ? -23.218 19.691 34.854 1.00 94.38 179 ARG A N 1
ATOM 1396 C CA . ARG A 1 179 ? -23.476 18.254 34.768 1.00 94.38 179 ARG A CA 1
ATOM 1397 C C . ARG A 1 179 ? -22.227 17.528 34.298 1.00 94.38 179 ARG A C 1
ATOM 1399 O O . ARG A 1 179 ? -21.363 18.099 33.648 1.00 94.38 179 ARG A O 1
ATOM 1406 N N . VAL A 1 180 ? -22.143 16.241 34.606 1.00 96.44 180 VAL A N 1
ATOM 1407 C CA . VAL A 1 180 ? -21.041 15.381 34.168 1.00 96.44 180 VAL A CA 1
ATOM 1408 C C . VAL A 1 180 ? -21.518 14.529 32.998 1.00 96.44 180 VAL A C 1
ATOM 1410 O O . VAL A 1 180 ? -22.608 13.955 33.054 1.00 96.44 180 VAL A O 1
ATOM 1413 N N . ARG A 1 181 ? -20.708 14.426 31.943 1.00 94.19 181 ARG A N 1
ATOM 1414 C CA . ARG A 1 181 ? -20.916 13.474 30.846 1.00 94.19 181 ARG A CA 1
ATOM 1415 C C . ARG A 1 181 ? -19.644 12.695 30.560 1.00 94.19 181 ARG A C 1
ATOM 1417 O O . ARG A 1 181 ? -18.540 13.195 30.750 1.00 94.19 181 ARG A O 1
ATOM 1424 N N . THR A 1 182 ? -19.802 11.482 30.054 1.00 96.38 182 THR A N 1
ATOM 1425 C CA . THR A 1 182 ? -18.696 10.716 29.479 1.00 96.38 182 THR A CA 1
ATOM 1426 C C . THR A 1 182 ? -18.746 10.862 27.963 1.00 96.38 182 THR A C 1
ATOM 1428 O O . THR A 1 182 ? -19.753 10.526 27.345 1.00 96.38 182 THR A O 1
ATOM 1431 N N . VAL A 1 183 ? -17.673 11.386 27.375 1.00 95.75 183 VAL A N 1
ATOM 1432 C CA . VAL A 1 183 ? -17.503 11.594 25.933 1.00 95.75 183 VAL A CA 1
ATOM 1433 C C . VAL A 1 183 ? -16.463 10.625 25.400 1.00 95.75 183 VAL A C 1
ATOM 1435 O O . VAL A 1 183 ? -15.452 10.356 26.049 1.00 95.75 183 VAL A O 1
ATOM 1438 N N . GLU A 1 184 ? -16.707 10.111 24.202 1.00 95.94 184 GLU A N 1
ATOM 1439 C CA . GLU A 1 184 ? -15.769 9.289 23.452 1.00 95.94 184 GLU A CA 1
ATOM 1440 C C . GLU A 1 184 ? -15.217 10.100 22.269 1.00 95.94 184 GLU A C 1
ATOM 1442 O O . GLU A 1 184 ? -15.969 10.521 21.394 1.00 95.94 184 GLU A O 1
ATOM 1447 N N . TYR A 1 185 ? -13.907 10.348 22.255 1.00 95.56 185 TYR A N 1
ATOM 1448 C CA . TYR A 1 185 ? -13.198 10.979 21.143 1.00 95.56 185 TYR A CA 1
ATOM 1449 C C . TYR A 1 185 ? -12.583 9.901 20.264 1.00 95.56 185 TYR A C 1
ATOM 1451 O O . TYR A 1 185 ? -11.804 9.077 20.747 1.00 95.56 185 TYR A O 1
ATOM 1459 N N . VAL A 1 186 ? -12.901 9.943 18.975 1.00 96.44 186 VAL A N 1
ATOM 1460 C CA . VAL A 1 186 ? -12.390 9.010 17.970 1.00 96.44 186 VAL A CA 1
ATOM 1461 C C . VAL A 1 186 ? -11.467 9.775 17.022 1.00 96.44 186 VAL A C 1
ATOM 1463 O O . VAL A 1 186 ? -11.927 10.547 16.184 1.00 96.44 186 VAL A O 1
ATOM 1466 N N . GLU A 1 187 ? -10.157 9.587 17.165 1.00 95.25 187 GLU A N 1
ATOM 1467 C CA . GLU A 1 187 ? -9.134 10.162 16.285 1.00 95.25 187 GLU A CA 1
ATOM 1468 C C . GLU A 1 187 ? -8.873 9.191 15.120 1.00 95.25 187 GLU A C 1
ATOM 1470 O O . GLU A 1 187 ? -8.432 8.065 15.349 1.00 95.25 187 GLU A O 1
ATOM 1475 N N . LYS A 1 188 ? -9.138 9.606 13.873 1.00 97.50 188 LYS A N 1
ATOM 1476 C CA . LYS A 1 188 ? -8.916 8.788 12.665 1.00 97.50 188 LYS A CA 1
ATOM 1477 C C . LYS A 1 188 ? -7.736 9.318 11.849 1.00 97.50 188 LYS A C 1
ATOM 1479 O O . LYS A 1 188 ? -7.719 10.491 11.488 1.00 97.50 188 LYS A O 1
ATOM 1484 N N . LEU A 1 189 ? -6.776 8.452 11.528 1.00 95.38 189 LEU A N 1
ATOM 1485 C CA . LEU A 1 189 ? -5.677 8.723 10.598 1.00 95.38 189 LEU A CA 1
ATOM 1486 C C . LEU A 1 189 ? -6.074 8.180 9.226 1.00 95.38 189 LEU A C 1
ATOM 1488 O O . LEU A 1 189 ? -6.335 6.985 9.100 1.00 95.38 189 LEU A O 1
ATOM 1492 N N . ILE A 1 190 ? -6.166 9.051 8.221 1.00 96.12 190 ILE A N 1
ATOM 1493 C CA . ILE A 1 190 ? -6.688 8.718 6.889 1.00 96.12 190 ILE A CA 1
ATOM 1494 C C . ILE A 1 190 ? -5.621 9.035 5.840 1.00 96.12 190 ILE A C 1
ATOM 1496 O O . ILE A 1 190 ? -5.015 10.104 5.864 1.00 96.12 190 ILE A O 1
ATOM 1500 N N . GLU A 1 191 ? -5.401 8.100 4.924 1.00 91.19 191 GLU A N 1
ATOM 1501 C CA . GLU A 1 191 ? -4.630 8.277 3.694 1.00 91.19 191 GLU A CA 1
ATOM 1502 C C . GLU A 1 191 ? -5.602 8.586 2.553 1.00 91.19 191 GLU A C 1
ATOM 1504 O O . GLU A 1 191 ? -6.574 7.854 2.363 1.00 91.19 191 GLU A O 1
ATOM 1509 N N . ARG A 1 192 ? -5.368 9.681 1.823 1.00 94.19 192 ARG A N 1
ATOM 1510 C CA . ARG A 1 192 ? -6.194 10.107 0.686 1.00 94.19 192 ARG A CA 1
ATOM 1511 C C . ARG A 1 192 ? -5.348 10.126 -0.583 1.00 94.19 192 ARG A C 1
ATOM 1513 O O . ARG A 1 192 ? -4.338 10.824 -0.628 1.00 94.19 192 ARG A O 1
ATOM 1520 N N . GLU A 1 193 ? -5.773 9.370 -1.588 1.00 87.06 193 GLU A N 1
ATOM 1521 C CA . GLU A 1 193 ? -5.185 9.328 -2.932 1.00 87.06 193 GLU A CA 1
ATOM 1522 C C . GLU A 1 193 ? -6.106 10.080 -3.906 1.00 87.06 193 GLU A C 1
ATOM 1524 O O . GLU A 1 193 ? -7.330 9.920 -3.833 1.00 87.06 193 GLU A O 1
ATOM 1529 N N . VAL A 1 194 ? -5.522 10.917 -4.773 1.00 80.19 194 VAL A N 1
ATOM 1530 C CA . VAL A 1 194 ? -6.200 11.727 -5.805 1.00 80.19 194 VAL A CA 1
ATOM 1531 C C . VAL A 1 194 ? -5.649 11.340 -7.168 1.00 80.19 194 VAL A C 1
ATOM 1533 O O . VAL A 1 194 ? -4.411 11.415 -7.330 1.00 80.19 194 VAL A O 1
#

Radius of gyration: 36.49 Å; chains: 1; bounding box: 70×78×88 Å

Secondary structure (DSSP, 8-state):
--SSGGGSSTT--TTTTTGGG--------------------TT----HHHHHHHHHHHHHTTSS-TTSS----HHHHHHHHHHHHHHHHHHHHHHHHHHHHHHHHHHHHHHHHHTTS--------------PPPTTSS----------------EEEEEEEEEEEEEEEEE-TTT--EEEEEEEEEEEEEEEE-

Foldseek 3Di:
DPPPVVVPVPDDDPVVVVVVPDDDDDDDDDDDPPPDDDDPPPPDPDDPVRVVVVVVVCVVVVVDDVVNPDPCDPVRVVVVVVVVVVVVVVVVVVVVVVVVVVVVVVVVVVCVVVVVDPDPPPPPPDPPPDPDDDVVNDPDDDDDDDPPDDDDDKDKDWPDKDKDKDWDWDQDPVPRDTDIDIDIDIDTDMDIDD

pLDDT: mean 74.04, std 20.05, range [35.25, 98.44]

Organism: Popillia japonica (NCBI:txid7064)